Protein AF-A0A9W7ASL9-F1 (afdb_monomer_lite)

Radius of gyration: 25.18 Å; chains: 1; bounding box: 62×88×60 Å

pLDDT: mean 84.53, std 16.87, range [25.81, 98.31]

Sequence (251 aa):
MLSTAFGGRRMSNSVVGWDPQQTISFVEEAYMKETGMRRGVEIVKHIGEEHAYIFTAPNWVIKEGSITKFNRAGDTSRPHFFLTNQHLVMCELTTLQKKVKFRQVFKLTDIECKVFNGKLRIMTTVKSFECGKGRENVGEWNEQINSAVDRRRREENLPANYAETLELSPMWGANTLGCEICNRNFTVLIRRHHCRNCGKCVCGTCAFEKVRMDAVNDSKLQRVCNVCAEVLKANRAGGYGGGLGYGAVAW

Secondary structure (DSSP, 8-state):
-------------------HHHHHHHHHHHHHHHHHHHHHHHHHTTS-HHHHTTTSTT--EEEEEE-PEE-TTS-EE--EEEEESSEEEEEEEETTTTEEEEEEEEEGGGEEEEEETTEEEEEESS--EEE--TTS-HHHHHHHHHHHHHHHHHHTT--TTGGGG--PPPPPPP--SB-TTT-PBP-SSS--EE-TTT--EE-GGGS--EEEETTTEEEEEEE--HHHHHHHHHHHHTT--S---TTS---

InterPro domains:
  IPR000306 FYVE zinc finger [PF01363] (178-233)
  IPR000306 FYVE zinc finger [SM00064] (167-234)
  IPR011011 Zinc finger, FYVE/PHD-type [SSF57903] (175-233)
  IPR011993 PH-like domain superfamily [G3DSA:2.30.29.30] (53-146)
  IPR013083 Zinc finger, RING/FYVE/PHD-type [G3DSA:3.30.40.10] (169-233)
  IPR017455 Zinc finger, FYVE-related [PS50178] (173-233)
  IPR017896 4Fe-4S ferredoxin-type, iron-sulphur binding domain [PS51379] (186-216)
  IPR051092 FYVE, RhoGEF and PH domain-containing [PTHR12673] (62-233)

Foldseek 3Di:
DDDDDPPDDPPPPPPPDDDPVVVVVVVVVVVLQVVQLVVLVVQLVAEDPVCSVCSHPPKGWNDKDWWWFQDQQRDIDTWIWTDILFWIWTWHQDPVRRHTGTDDIAGLLQWDWDQDPQWIWIWGLADTGITHDDPDPSVVVRVSSVVSNVVSCVVVVHDPCSNVVHLTWEDADHQDQAAPPPRHGADPVFDWDAARQHNGTHTCVQFVDWDQQVSHPNVDTGTHGPVLVVLLVVCVVVPVPDHSGRPSDDD

Organism: NCBI:txid1714386

Structure (mmCIF, N/CA/C/O backbone):
data_AF-A0A9W7ASL9-F1
#
_entry.id   AF-A0A9W7ASL9-F1
#
loop_
_atom_site.group_PDB
_atom_site.id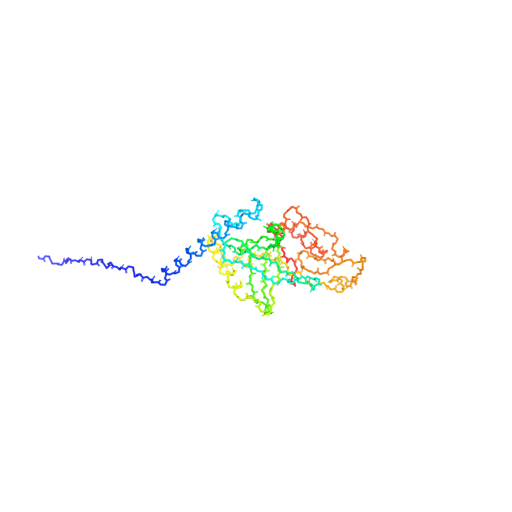
_atom_site.type_symbol
_atom_site.label_atom_id
_atom_site.label_alt_id
_atom_site.label_comp_id
_atom_site.label_asym_id
_atom_site.label_entity_id
_atom_site.label_seq_id
_atom_site.pdbx_PDB_ins_code
_atom_site.Cartn_x
_atom_site.Cartn_y
_atom_site.Cartn_z
_atom_site.occupancy
_atom_site.B_iso_or_equiv
_atom_site.auth_seq_id
_atom_site.auth_comp_id
_atom_site.auth_asym_id
_atom_site.auth_atom_id
_atom_site.pdbx_PDB_model_num
ATOM 1 N N . MET A 1 1 ? -40.206 66.781 33.229 1.00 38.78 1 MET A N 1
ATOM 2 C CA . MET A 1 1 ? -40.759 65.411 33.207 1.00 38.78 1 MET A CA 1
ATOM 3 C C . MET A 1 1 ? -39.986 64.619 32.163 1.00 38.78 1 MET A C 1
ATOM 5 O O . MET A 1 1 ? -40.279 64.742 30.984 1.00 38.78 1 MET A O 1
ATOM 9 N N . LEU A 1 2 ? -38.931 63.916 32.579 1.00 34.56 2 LEU A N 1
ATOM 10 C CA . LEU A 1 2 ? -38.168 63.018 31.710 1.00 34.56 2 LEU A CA 1
ATOM 11 C C . LEU A 1 2 ? -38.756 61.616 31.874 1.00 34.56 2 LEU A C 1
ATOM 13 O O . LEU A 1 2 ? -38.782 61.081 32.979 1.00 34.56 2 LEU A O 1
ATOM 17 N N . SER A 1 3 ? -39.288 61.082 30.781 1.00 37.59 3 SER A N 1
ATOM 18 C CA . SER A 1 3 ? -39.786 59.715 30.649 1.00 37.59 3 SER A CA 1
ATOM 19 C C . SER A 1 3 ? -38.836 58.929 29.747 1.00 37.59 3 SER A C 1
ATOM 21 O O . SER A 1 3 ? -38.104 59.530 28.961 1.00 37.59 3 SER A O 1
ATOM 23 N N . THR A 1 4 ? -38.964 57.601 29.807 1.00 37.38 4 THR A N 1
ATOM 24 C CA . THR A 1 4 ? -38.336 56.541 28.993 1.00 37.38 4 THR A CA 1
ATOM 25 C C . THR A 1 4 ? -36.962 56.066 29.482 1.00 37.38 4 THR A C 1
ATOM 27 O O . THR A 1 4 ? -36.103 56.864 29.820 1.00 37.38 4 THR A O 1
ATOM 30 N N . ALA A 1 5 ? -36.638 54.774 29.552 1.00 39.41 5 ALA A N 1
ATOM 31 C CA . ALA A 1 5 ? -37.401 53.527 29.547 1.00 39.41 5 ALA A CA 1
ATOM 32 C C . ALA A 1 5 ? -36.431 52.439 30.063 1.00 39.41 5 ALA A C 1
ATOM 34 O O . ALA A 1 5 ? -35.298 52.355 29.589 1.00 39.41 5 ALA A O 1
ATOM 35 N N . PHE A 1 6 ? -36.841 51.603 31.022 1.00 39.12 6 PHE A N 1
ATOM 36 C CA . PHE A 1 6 ? -36.046 50.448 31.457 1.00 39.12 6 PHE A CA 1
ATOM 37 C C . PHE A 1 6 ? -36.110 49.352 30.381 1.00 39.12 6 PHE A C 1
ATOM 39 O O . PHE A 1 6 ? -37.038 48.548 30.335 1.00 39.12 6 PHE A O 1
ATOM 46 N N . GLY A 1 7 ? -35.117 49.330 29.491 1.00 36.00 7 GLY A N 1
ATOM 47 C CA . GLY A 1 7 ? -34.900 48.250 28.531 1.00 36.00 7 GLY A CA 1
ATOM 48 C C . GLY A 1 7 ? -34.274 47.033 29.210 1.00 36.00 7 GLY A C 1
ATOM 49 O O . GLY A 1 7 ? -33.054 46.871 29.204 1.00 36.00 7 GLY A O 1
ATOM 50 N N . GLY A 1 8 ? -35.102 46.169 29.798 1.00 37.75 8 GLY A N 1
ATOM 51 C CA . GLY A 1 8 ? -34.676 44.853 30.269 1.00 37.75 8 GLY A CA 1
ATOM 52 C C . GLY A 1 8 ? -34.274 43.962 29.092 1.00 37.75 8 GLY A C 1
ATOM 53 O O . GLY A 1 8 ? -35.127 43.408 28.403 1.00 37.75 8 GLY A O 1
ATOM 54 N N . ARG A 1 9 ? -32.968 43.805 28.856 1.00 42.97 9 ARG A N 1
ATOM 55 C CA . ARG A 1 9 ? -32.431 42.781 27.949 1.00 42.97 9 ARG A CA 1
ATOM 56 C C . ARG A 1 9 ? -32.689 41.401 28.562 1.00 42.97 9 ARG A C 1
ATOM 58 O O . ARG A 1 9 ? -31.972 40.983 29.467 1.00 42.97 9 ARG A O 1
ATOM 65 N N . ARG A 1 10 ? -33.696 40.676 28.061 1.00 44.50 10 ARG A N 1
ATOM 66 C CA . ARG A 1 10 ? -33.771 39.216 28.231 1.00 44.50 10 ARG A CA 1
ATOM 67 C C . ARG A 1 10 ? -32.591 38.609 27.480 1.00 44.50 10 ARG A C 1
ATOM 69 O O . ARG A 1 10 ? -32.593 38.586 26.253 1.00 44.50 10 ARG A O 1
ATOM 76 N N . MET A 1 11 ? -31.595 38.117 28.210 1.00 44.12 11 MET A N 1
ATOM 77 C CA . MET A 1 11 ? -30.678 37.128 27.658 1.00 44.12 11 MET A CA 1
ATOM 78 C C . MET A 1 11 ? -31.485 35.855 27.418 1.00 44.12 11 MET A C 1
ATOM 80 O O . MET A 1 11 ? -31.923 35.193 28.358 1.00 44.12 11 MET A O 1
ATOM 84 N N . SER A 1 12 ? -31.752 35.552 26.150 1.00 49.50 12 SER A N 1
ATOM 85 C CA . SER A 1 12 ? -32.225 34.236 25.756 1.00 49.50 12 SER A CA 1
ATOM 86 C C . SER A 1 12 ? -31.088 33.253 26.018 1.00 49.50 12 SER A C 1
ATOM 88 O O . SER A 1 12 ? -30.147 33.173 25.231 1.00 49.50 12 SER A O 1
ATOM 90 N N . ASN A 1 13 ? -31.162 32.520 27.128 1.00 45.66 13 ASN A N 1
ATOM 91 C CA . ASN A 1 13 ? -30.412 31.281 27.281 1.00 45.66 13 ASN A CA 1
ATOM 92 C C . ASN A 1 13 ? -30.940 30.311 26.221 1.00 45.66 13 ASN A C 1
ATOM 94 O O . ASN A 1 13 ? -31.923 29.606 26.446 1.00 45.66 13 ASN A O 1
ATOM 98 N N . SER A 1 14 ? -30.320 30.310 25.043 1.00 53.66 14 SER A N 1
ATOM 99 C CA . SER A 1 14 ? -30.447 29.202 24.110 1.00 53.66 14 SER A CA 1
ATOM 100 C C . SER A 1 14 ? -29.801 28.001 24.788 1.00 53.66 14 SER A C 1
ATOM 102 O O . SER A 1 14 ? -28.577 27.881 24.829 1.00 53.66 14 SER A O 1
ATOM 104 N N . VAL A 1 15 ? -30.628 27.149 25.389 1.00 56.50 15 VAL A N 1
ATOM 105 C CA . VAL A 1 15 ? -30.221 25.804 25.779 1.00 56.50 15 VAL A CA 1
ATOM 106 C C . VAL A 1 15 ? -29.698 25.157 24.504 1.00 56.50 15 VAL A C 1
ATOM 108 O O . VAL A 1 15 ? -30.451 24.985 23.547 1.00 56.50 15 VAL A O 1
ATOM 111 N N . VAL A 1 16 ? -28.392 24.901 24.461 1.00 63.16 16 VAL A N 1
ATOM 112 C CA . VAL A 1 16 ? -27.760 24.137 23.387 1.00 63.16 16 VAL A CA 1
ATOM 113 C C . VAL A 1 16 ? -28.503 22.805 23.348 1.00 63.16 16 VAL A C 1
ATOM 115 O O . VAL A 1 16 ? -28.460 22.045 24.315 1.00 63.16 16 VAL A O 1
ATOM 118 N N . GLY A 1 17 ? -29.300 22.595 22.301 1.00 61.50 17 GLY A N 1
ATOM 119 C CA . GLY A 1 17 ? -30.129 21.405 22.168 1.00 61.50 17 GLY A CA 1
ATOM 120 C C . GLY A 1 17 ? -29.241 20.168 22.166 1.00 61.50 17 GLY A C 1
ATOM 121 O O . GLY A 1 17 ? -28.261 20.112 21.429 1.00 61.50 17 GLY A O 1
ATOM 122 N N . TRP A 1 18 ? -29.562 19.200 23.019 1.00 73.19 18 TRP A N 1
ATOM 123 C CA . TRP A 1 18 ? -28.921 17.892 23.007 1.00 73.19 18 TRP A CA 1
ATOM 124 C C . TRP A 1 18 ? -29.216 17.203 21.668 1.00 73.19 18 TRP A C 1
ATOM 126 O O . TRP A 1 18 ? -30.384 17.019 21.326 1.00 73.19 18 TRP A O 1
ATOM 136 N N . ASP A 1 19 ? -28.167 16.846 20.923 1.00 83.00 19 ASP A N 1
ATOM 137 C CA . ASP A 1 19 ? -28.266 16.060 19.692 1.00 83.00 19 ASP A CA 1
ATOM 138 C C . ASP A 1 19 ? -27.961 14.572 20.001 1.00 83.00 19 ASP A C 1
ATOM 140 O O . ASP A 1 19 ? -26.804 14.207 20.272 1.00 83.00 19 ASP A O 1
ATOM 144 N N . PRO A 1 20 ? -28.982 13.690 19.984 1.00 83.25 20 PRO A N 1
ATOM 145 C CA . PRO A 1 20 ? -28.791 12.259 20.187 1.00 83.25 20 PRO A CA 1
ATOM 146 C C . PRO A 1 20 ? -27.829 11.625 19.177 1.00 83.25 20 PRO A C 1
ATOM 148 O O . PRO A 1 20 ? -27.064 10.738 19.555 1.00 83.25 20 PRO A O 1
ATOM 151 N N . GLN A 1 21 ? -27.837 12.057 17.912 1.00 86.75 21 GLN A N 1
ATOM 152 C CA . GLN A 1 21 ? -26.992 11.466 16.869 1.00 86.75 21 GLN A CA 1
ATOM 153 C C . GLN A 1 21 ? -25.522 11.813 17.088 1.00 86.75 21 GLN A C 1
ATOM 155 O O . GLN A 1 21 ? -24.658 10.938 16.987 1.00 86.75 21 GLN A O 1
ATOM 160 N N . GLN A 1 22 ? -25.239 13.053 17.490 1.00 84.62 22 GLN A N 1
ATOM 161 C CA . GLN A 1 22 ? -23.891 13.454 17.883 1.00 84.62 22 GLN A CA 1
ATOM 162 C C . GLN A 1 22 ? -23.395 12.641 19.089 1.00 84.62 22 GLN A C 1
ATOM 164 O O . GLN A 1 22 ? -22.262 12.155 19.087 1.00 84.62 22 GLN A O 1
ATOM 169 N N . THR A 1 23 ? -24.257 12.424 20.086 1.00 85.50 23 THR A N 1
ATOM 170 C CA . THR A 1 23 ? -23.918 11.631 21.278 1.00 85.50 23 THR A CA 1
ATOM 171 C C . THR A 1 23 ? -23.617 10.170 20.926 1.00 85.50 23 THR A C 1
ATOM 173 O O . THR A 1 23 ? -22.604 9.634 21.373 1.00 85.50 23 THR A O 1
ATOM 176 N N . ILE A 1 24 ? -24.453 9.534 20.097 1.00 88.06 24 ILE A N 1
ATOM 177 C CA . ILE A 1 24 ? -24.246 8.148 19.644 1.00 88.06 24 ILE A CA 1
ATOM 178 C C . ILE A 1 24 ? -22.908 8.021 18.912 1.00 88.06 24 ILE A C 1
ATOM 180 O O . ILE A 1 24 ? -22.110 7.156 19.265 1.00 88.06 24 ILE A O 1
ATOM 184 N N . SER A 1 25 ? -22.618 8.929 17.972 1.00 85.25 25 SER A N 1
ATOM 185 C CA . SER A 1 25 ? -21.371 8.894 17.197 1.00 85.25 25 SER A CA 1
ATOM 186 C C . SER A 1 25 ? -20.119 8.985 18.078 1.00 85.25 25 SER A C 1
ATOM 188 O O . SER A 1 25 ? -19.146 8.266 17.855 1.00 85.25 25 SER A O 1
ATOM 190 N N . PHE A 1 26 ? -20.161 9.804 19.135 1.00 86.69 26 PHE A N 1
ATOM 191 C CA . PHE A 1 26 ? -19.066 9.918 20.098 1.00 86.69 26 PHE A CA 1
ATOM 192 C C . PHE A 1 26 ? -18.860 8.620 20.892 1.00 86.69 26 PHE A C 1
ATOM 194 O O . PHE A 1 26 ? -17.724 8.181 21.083 1.00 86.69 26 PHE A O 1
ATOM 201 N N . VAL A 1 27 ? -19.949 7.991 21.345 1.00 90.56 27 VAL A N 1
ATOM 202 C CA . VAL A 1 27 ? -19.886 6.719 22.081 1.00 90.56 27 VAL A CA 1
ATOM 203 C C . VAL A 1 27 ? -19.381 5.592 21.184 1.00 90.56 27 VAL A C 1
ATOM 205 O O . VAL A 1 27 ? -18.520 4.822 21.607 1.00 90.56 27 VAL A O 1
ATOM 208 N N . GLU A 1 28 ? -19.861 5.512 19.943 1.00 89.94 28 GLU A N 1
ATOM 209 C CA . GLU A 1 28 ? -19.383 4.544 18.954 1.00 89.94 28 GLU A CA 1
ATOM 210 C C . GLU A 1 28 ? -17.888 4.727 18.683 1.00 89.94 28 GLU A C 1
ATOM 212 O O . GLU A 1 28 ? -17.132 3.757 18.720 1.00 89.94 28 GLU A O 1
ATOM 217 N N . GLU A 1 29 ? -17.423 5.964 18.494 1.00 88.25 29 GLU A N 1
ATOM 218 C CA . GLU A 1 29 ? -16.002 6.247 18.298 1.00 88.25 29 GLU A CA 1
ATOM 219 C C . GLU A 1 29 ? -15.161 5.838 19.519 1.00 88.25 29 GLU A C 1
ATOM 221 O O . GLU A 1 29 ? -14.107 5.214 19.363 1.00 88.25 29 GLU A O 1
ATOM 226 N N . ALA A 1 30 ? -15.619 6.150 20.736 1.00 92.31 30 ALA A N 1
ATOM 227 C CA . ALA A 1 30 ? -14.940 5.762 21.971 1.00 92.31 30 ALA A CA 1
ATOM 228 C C . ALA A 1 30 ? -14.869 4.234 22.130 1.00 92.31 30 ALA A C 1
ATOM 230 O O . ALA A 1 30 ? -13.804 3.695 22.441 1.00 92.31 30 ALA A O 1
ATOM 231 N N . TYR A 1 31 ? -15.966 3.531 21.844 1.00 94.31 31 TYR A N 1
ATOM 232 C CA . TYR A 1 31 ? -16.026 2.072 21.875 1.00 94.31 31 TYR A CA 1
ATOM 233 C C . TYR A 1 31 ? -15.082 1.435 20.844 1.00 94.31 31 TYR A C 1
ATOM 235 O O . TYR A 1 31 ? -14.321 0.519 21.173 1.00 94.31 31 TYR A O 1
ATOM 243 N N . MET A 1 32 ? -15.065 1.945 19.608 1.00 92.19 32 MET A N 1
ATOM 244 C CA . MET A 1 32 ? -14.157 1.477 18.553 1.00 92.19 32 MET A CA 1
ATOM 245 C C . MET A 1 32 ? -12.686 1.727 18.911 1.00 92.19 32 MET A C 1
ATOM 247 O O . MET A 1 32 ? -11.831 0.876 18.667 1.00 92.19 32 MET A O 1
ATOM 251 N N . LYS A 1 33 ? -12.374 2.866 19.543 1.00 95.19 33 LYS A N 1
ATOM 252 C CA . LYS A 1 33 ? -11.027 3.153 20.062 1.00 95.19 33 LYS A CA 1
ATOM 253 C C . LYS A 1 33 ? -10.623 2.154 21.139 1.00 95.19 33 LYS A C 1
ATOM 255 O O . LYS A 1 33 ? -9.546 1.572 21.046 1.00 95.19 33 LYS A O 1
ATOM 260 N N . GLU A 1 34 ? -11.469 1.930 22.141 1.00 95.88 34 GLU A N 1
ATOM 261 C CA . GLU A 1 34 ? -11.150 1.029 23.250 1.00 95.88 34 GLU A CA 1
ATOM 262 C C . GLU A 1 34 ? -10.953 -0.417 22.771 1.00 95.88 34 GLU A C 1
ATOM 264 O O . GLU A 1 34 ? -9.940 -1.052 23.079 1.00 95.88 34 GLU A O 1
ATOM 269 N N . THR A 1 35 ? -11.893 -0.933 21.978 1.00 96.75 35 THR A N 1
ATOM 270 C CA . THR A 1 35 ? -11.815 -2.286 21.403 1.00 96.75 35 THR A CA 1
ATOM 271 C C . THR A 1 35 ? -10.587 -2.442 20.505 1.00 96.75 35 THR A C 1
ATOM 273 O O . THR A 1 35 ? -9.849 -3.424 20.630 1.00 96.75 35 THR A O 1
ATOM 276 N N . GLY A 1 36 ? -10.293 -1.436 19.679 1.00 97.56 36 GLY A N 1
ATOM 277 C CA . GLY A 1 36 ? -9.101 -1.384 18.842 1.00 97.56 36 GLY A CA 1
ATOM 278 C C . GLY A 1 36 ? -7.786 -1.350 19.627 1.00 97.56 36 GLY A C 1
ATOM 279 O O . GLY A 1 36 ? -6.816 -1.993 19.218 1.00 97.56 36 GLY A O 1
ATOM 280 N N . MET A 1 37 ? -7.729 -0.635 20.757 1.00 97.38 37 MET A N 1
ATOM 281 C CA . MET A 1 37 ? -6.555 -0.613 21.644 1.00 97.38 37 MET A CA 1
ATOM 282 C C . MET A 1 37 ? -6.351 -1.965 22.329 1.00 97.38 37 MET A C 1
ATOM 284 O O . MET A 1 37 ? -5.231 -2.477 22.354 1.00 97.38 37 MET A O 1
ATOM 288 N N . ARG A 1 38 ? -7.429 -2.583 22.835 1.00 96.44 38 ARG A N 1
ATOM 289 C CA . ARG A 1 38 ? -7.381 -3.935 23.419 1.00 96.44 38 ARG A CA 1
ATOM 290 C C . ARG A 1 38 ? -6.840 -4.942 22.408 1.00 96.44 38 ARG A C 1
ATOM 292 O O . ARG A 1 38 ? -5.929 -5.704 22.733 1.00 96.44 38 ARG A O 1
ATOM 299 N N . ARG A 1 39 ? -7.327 -4.884 21.164 1.00 96.25 39 ARG A N 1
ATOM 300 C CA . ARG A 1 39 ? -6.825 -5.733 20.082 1.00 96.25 39 ARG A CA 1
ATOM 301 C C . ARG A 1 39 ? -5.348 -5.474 19.771 1.00 96.25 39 ARG A C 1
ATOM 303 O O . ARG A 1 39 ? -4.591 -6.422 19.577 1.00 96.25 39 ARG A O 1
ATOM 310 N N . GLY A 1 40 ? -4.915 -4.214 19.784 1.00 95.69 40 GLY A N 1
ATOM 311 C CA . GLY A 1 40 ? -3.505 -3.843 19.641 1.00 95.69 40 GLY A CA 1
ATOM 312 C C . GLY A 1 40 ? -2.602 -4.516 20.682 1.00 95.69 40 GLY A C 1
ATOM 313 O O . GLY A 1 40 ? -1.607 -5.146 20.320 1.00 95.69 40 GLY A O 1
ATOM 314 N N . VAL A 1 41 ? -2.996 -4.494 21.960 1.00 93.88 41 VAL A N 1
ATOM 315 C CA . VAL A 1 41 ? -2.259 -5.153 23.057 1.00 93.88 41 VAL A CA 1
ATOM 316 C C . VAL A 1 41 ? -2.132 -6.665 22.846 1.00 93.88 41 VAL A C 1
ATOM 318 O O . VAL A 1 41 ? -1.094 -7.247 23.160 1.00 93.88 41 VAL A O 1
ATOM 321 N N . GLU A 1 42 ? -3.155 -7.324 22.303 1.00 93.19 42 GLU A N 1
ATOM 322 C CA . GLU A 1 42 ? -3.072 -8.749 21.961 1.00 93.19 42 GLU A CA 1
ATOM 323 C C . GLU A 1 42 ? -2.050 -9.018 20.855 1.00 93.19 42 GLU A C 1
ATOM 325 O O . GLU A 1 42 ? -1.278 -9.970 20.956 1.00 93.19 42 GLU A O 1
ATOM 330 N N . ILE A 1 43 ? -2.011 -8.170 19.823 1.00 92.62 43 ILE A N 1
ATOM 331 C CA . ILE A 1 43 ? -1.063 -8.297 18.710 1.00 92.62 43 ILE A CA 1
ATOM 332 C C . ILE A 1 43 ? 0.375 -8.102 19.203 1.00 92.62 43 ILE A C 1
ATOM 334 O O . ILE A 1 43 ? 1.253 -8.867 18.805 1.00 92.62 43 ILE A O 1
ATOM 338 N N . VAL A 1 44 ? 0.617 -7.143 20.107 1.00 93.12 44 VAL A N 1
ATOM 339 C CA . VAL A 1 44 ? 1.954 -6.857 20.668 1.00 93.12 44 VAL A CA 1
ATOM 340 C C . VAL A 1 44 ? 2.597 -8.098 21.304 1.00 93.12 44 VAL A C 1
ATOM 342 O O . VAL A 1 44 ? 3.804 -8.287 21.192 1.00 93.12 44 VAL A O 1
ATOM 345 N N . LYS A 1 45 ? 1.804 -9.016 21.875 1.00 90.06 45 LYS A N 1
ATOM 346 C CA . LYS A 1 45 ? 2.295 -10.285 22.457 1.00 90.06 45 LYS A CA 1
ATOM 347 C C . LYS A 1 45 ? 2.898 -11.253 21.428 1.00 90.06 45 LYS A C 1
ATOM 349 O O . LYS A 1 45 ? 3.522 -12.243 21.805 1.00 90.06 45 LYS A O 1
ATOM 354 N N . HIS A 1 46 ? 2.672 -11.010 20.139 1.00 89.19 46 HIS A N 1
ATOM 355 C CA . HIS A 1 46 ? 3.004 -11.913 19.035 1.00 89.19 46 HIS A CA 1
ATOM 356 C C . HIS A 1 46 ? 3.982 -11.305 18.017 1.00 89.19 46 HIS A C 1
ATOM 358 O O . HIS A 1 46 ? 4.245 -11.909 16.968 1.00 89.19 46 HIS A O 1
ATOM 364 N N . ILE A 1 47 ? 4.527 -10.120 18.308 1.00 90.44 47 ILE A N 1
ATOM 365 C CA . ILE A 1 47 ? 5.434 -9.372 17.427 1.00 90.44 47 ILE A CA 1
ATOM 366 C C . ILE A 1 47 ? 6.700 -8.936 18.171 1.00 90.44 47 ILE A C 1
ATOM 368 O O . ILE A 1 47 ? 6.746 -8.971 19.396 1.00 90.44 47 ILE A O 1
ATOM 372 N N . GLY A 1 48 ? 7.740 -8.568 17.421 1.00 86.50 48 GLY A N 1
ATOM 373 C CA . GLY A 1 48 ? 8.961 -7.990 17.986 1.00 86.50 48 GLY A CA 1
ATOM 374 C C . GLY A 1 48 ? 8.771 -6.534 18.424 1.00 86.50 48 GLY A C 1
ATOM 375 O O . GLY A 1 48 ? 7.866 -5.842 17.941 1.00 86.50 48 GLY A O 1
ATOM 376 N N . GLU A 1 49 ? 9.634 -6.070 19.332 1.00 88.81 49 GLU A N 1
ATOM 377 C CA . GLU A 1 49 ? 9.606 -4.709 19.890 1.00 88.81 49 GLU A CA 1
ATOM 378 C C . GLU A 1 49 ? 9.677 -3.629 18.804 1.00 88.81 49 GLU A C 1
ATOM 380 O O . GLU A 1 49 ? 9.034 -2.586 18.919 1.00 88.81 49 GLU A O 1
ATOM 385 N N . GLU A 1 50 ? 10.374 -3.903 17.700 1.00 89.69 50 GLU A N 1
ATOM 386 C CA . GLU A 1 50 ? 10.572 -2.957 16.604 1.00 89.69 50 GLU A CA 1
ATOM 387 C C . GLU A 1 50 ? 9.272 -2.568 15.879 1.00 89.69 50 GLU A C 1
ATOM 389 O O . GLU A 1 50 ? 9.228 -1.544 15.202 1.00 89.69 50 GLU A O 1
ATOM 394 N N . HIS A 1 51 ? 8.202 -3.354 16.038 1.00 91.94 51 HIS A N 1
ATOM 395 C CA . HIS A 1 51 ? 6.885 -3.087 15.452 1.00 91.94 51 HIS A CA 1
ATOM 396 C C . HIS A 1 51 ? 5.803 -2.788 16.501 1.00 91.94 51 HIS A C 1
ATOM 398 O O . HIS A 1 51 ? 4.669 -2.475 16.130 1.00 91.94 51 HIS A O 1
ATOM 404 N N . ALA A 1 52 ? 6.123 -2.866 17.798 1.00 93.00 52 ALA A N 1
ATOM 405 C CA . ALA A 1 52 ? 5.153 -2.673 18.876 1.00 93.00 52 ALA A CA 1
ATOM 406 C C . ALA A 1 52 ? 4.487 -1.290 18.812 1.00 93.00 52 ALA A C 1
ATOM 408 O O . ALA A 1 52 ? 3.274 -1.189 18.993 1.00 93.00 52 ALA A O 1
ATOM 409 N N . TYR A 1 53 ? 5.250 -0.257 18.428 1.00 94.75 53 TYR A N 1
ATOM 410 C CA . TYR A 1 53 ? 4.774 1.126 18.308 1.00 94.75 53 TYR A CA 1
ATOM 411 C C . TYR A 1 53 ? 3.535 1.282 17.406 1.00 94.75 53 TYR A C 1
ATOM 413 O O . TYR A 1 53 ? 2.760 2.221 17.577 1.00 94.75 53 TYR A O 1
ATOM 421 N N . ILE A 1 54 ? 3.321 0.367 16.453 1.00 95.88 54 ILE A N 1
ATOM 422 C CA . ILE A 1 54 ? 2.191 0.395 15.514 1.00 95.88 54 ILE A CA 1
ATOM 423 C C . ILE A 1 54 ? 0.865 0.050 16.211 1.00 95.88 54 ILE A C 1
ATOM 425 O O . ILE A 1 54 ? -0.193 0.507 15.777 1.00 95.88 54 ILE A O 1
ATOM 429 N N . PHE A 1 55 ? 0.921 -0.751 17.278 1.00 96.50 55 PHE A N 1
ATOM 430 C CA . PHE A 1 55 ? -0.242 -1.334 17.956 1.00 96.50 55 PHE A CA 1
ATOM 431 C C . PHE A 1 55 ? -0.376 -0.907 19.425 1.00 96.50 55 PHE A C 1
ATOM 433 O O . PHE A 1 55 ? -1.303 -1.343 20.104 1.00 96.50 55 PHE A O 1
ATOM 440 N N . THR A 1 56 ? 0.531 -0.066 19.923 1.00 94.19 56 THR A N 1
ATOM 441 C CA . THR A 1 56 ? 0.451 0.555 21.251 1.00 94.19 56 THR A CA 1
ATOM 442 C C . THR A 1 56 ? -0.122 1.966 21.173 1.00 94.19 56 THR A C 1
ATOM 444 O O . THR A 1 56 ? -0.025 2.626 20.138 1.00 94.19 56 THR A O 1
ATOM 447 N N . ALA A 1 57 ? -0.662 2.466 22.288 1.00 91.38 57 ALA A N 1
ATOM 448 C CA . ALA A 1 57 ? -1.163 3.835 22.385 1.00 91.38 57 ALA A CA 1
ATOM 449 C C . ALA A 1 57 ? -0.124 4.868 21.875 1.00 91.38 57 ALA A C 1
ATOM 451 O O . ALA A 1 57 ? 1.069 4.710 22.145 1.00 91.38 57 ALA A O 1
ATOM 452 N N . PRO A 1 58 ? -0.553 5.912 21.137 1.00 93.94 58 PRO A N 1
ATOM 453 C CA . PRO A 1 58 ? -1.941 6.295 20.863 1.00 93.94 58 PRO A CA 1
ATOM 454 C C . PRO A 1 58 ? -2.560 5.589 19.639 1.00 93.94 58 PRO A C 1
ATOM 456 O O . PRO A 1 58 ? -3.549 6.077 19.095 1.00 93.94 58 PRO A O 1
ATOM 459 N N . ASN A 1 59 ? -1.990 4.476 19.165 1.00 96.44 59 ASN A N 1
ATOM 460 C CA . ASN A 1 59 ? -2.541 3.724 18.042 1.00 96.44 59 ASN A CA 1
ATOM 461 C C . ASN A 1 59 ? -3.610 2.710 18.475 1.00 96.44 59 ASN A C 1
ATOM 463 O O . ASN A 1 59 ? -3.517 2.108 19.544 1.00 96.44 59 ASN A O 1
ATOM 467 N N . TRP A 1 60 ? -4.611 2.497 17.620 1.00 97.19 60 TRP A N 1
ATOM 468 C CA . TRP A 1 60 ? -5.649 1.478 17.798 1.00 97.19 60 TRP A CA 1
ATOM 469 C C . TRP A 1 60 ? -6.029 0.835 16.464 1.00 97.19 60 TRP A C 1
ATOM 471 O O . TRP A 1 60 ? -5.963 1.471 15.409 1.00 97.19 60 TRP A O 1
ATOM 481 N N . VAL A 1 61 ? -6.417 -0.441 16.508 1.00 97.94 61 VAL A N 1
ATOM 482 C CA . VAL A 1 61 ? -6.847 -1.200 15.326 1.00 97.94 61 VAL A CA 1
ATOM 483 C C . VAL A 1 61 ? -8.275 -0.806 14.946 1.00 97.94 61 VAL A C 1
ATOM 485 O O . VAL A 1 61 ? -9.167 -0.829 15.782 1.00 97.94 61 VAL A O 1
ATOM 488 N N . ILE A 1 62 ? -8.487 -0.456 13.681 1.00 97.38 62 ILE A N 1
ATOM 489 C CA . ILE A 1 62 ? -9.796 -0.132 13.091 1.00 97.38 62 ILE A CA 1
ATOM 490 C C . ILE A 1 62 ? -10.381 -1.365 12.409 1.00 97.38 62 ILE A C 1
ATOM 492 O O . ILE A 1 62 ? -11.556 -1.677 12.559 1.00 97.38 62 ILE A O 1
ATOM 496 N N . LYS A 1 63 ? -9.552 -2.069 11.633 1.00 96.38 63 LYS A N 1
ATOM 497 C CA . LYS A 1 63 ? -9.959 -3.256 10.882 1.00 96.38 63 LYS A CA 1
ATOM 498 C C . LYS A 1 63 ? -8.775 -4.188 10.700 1.00 96.38 63 LYS A C 1
ATOM 500 O O . LYS A 1 63 ? -7.652 -3.737 10.485 1.00 96.38 63 LYS A O 1
ATOM 505 N N . GLU A 1 64 ? -9.028 -5.486 10.715 1.00 95.88 64 GLU A N 1
ATOM 506 C CA . GLU A 1 64 ? -8.046 -6.491 10.322 1.00 95.88 64 GLU A CA 1
ATOM 507 C C . GLU A 1 64 ? -8.672 -7.529 9.388 1.00 95.88 64 GLU A C 1
ATOM 509 O O . GLU A 1 64 ? -9.894 -7.687 9.335 1.00 95.88 64 GLU A O 1
ATOM 514 N N . GLY A 1 65 ? -7.845 -8.229 8.618 1.00 94.62 65 GLY A N 1
ATOM 515 C CA . GLY A 1 65 ? -8.318 -9.316 7.769 1.00 94.62 65 GLY A CA 1
ATOM 516 C C . GLY A 1 65 ? -7.392 -9.640 6.610 1.00 94.62 65 GLY A C 1
ATOM 517 O O . GLY A 1 65 ? -6.512 -8.868 6.233 1.00 94.62 65 GLY A O 1
ATOM 518 N N . SER A 1 66 ? -7.599 -10.814 6.020 1.00 93.81 66 SER A N 1
ATOM 519 C CA . SER A 1 66 ? -6.810 -11.273 4.879 1.00 93.81 66 SER A CA 1
ATOM 520 C C . SER A 1 66 ? -7.534 -11.024 3.562 1.00 93.81 66 SER A C 1
ATOM 522 O O . SER A 1 66 ? -8.672 -11.456 3.392 1.00 93.81 66 SER A O 1
ATOM 524 N N . ILE A 1 67 ? -6.843 -10.389 2.612 1.00 92.56 67 ILE A N 1
ATOM 525 C CA . ILE A 1 67 ? -7.346 -10.143 1.253 1.00 92.56 67 ILE A CA 1
ATOM 526 C C . ILE A 1 67 ? -6.390 -10.781 0.252 1.00 92.56 67 ILE A C 1
ATOM 528 O O . ILE A 1 67 ? -5.167 -10.689 0.387 1.00 92.56 67 ILE A O 1
ATOM 532 N N . THR A 1 68 ? -6.936 -11.414 -0.780 1.00 91.94 68 THR A N 1
ATOM 533 C CA . THR A 1 68 ? -6.149 -11.989 -1.863 1.00 91.94 68 THR A CA 1
ATOM 534 C C . THR A 1 68 ? -5.446 -10.888 -2.643 1.00 91.94 68 THR A C 1
ATOM 536 O O . THR A 1 68 ? -6.076 -10.034 -3.258 1.00 91.94 68 THR A O 1
ATOM 539 N N . LYS A 1 69 ? -4.119 -10.920 -2.659 1.00 89.12 69 LYS A N 1
ATOM 540 C CA . LYS A 1 69 ? -3.278 -9.998 -3.410 1.00 89.12 69 LYS A CA 1
ATOM 541 C C . LYS A 1 69 ? -2.787 -10.677 -4.685 1.00 89.12 69 LYS A C 1
ATOM 543 O O . LYS A 1 69 ? -2.208 -11.764 -4.642 1.00 89.12 69 LYS A O 1
ATOM 548 N N . PHE A 1 70 ? -2.955 -10.006 -5.819 1.00 81.06 70 PHE A N 1
ATOM 549 C CA . PHE A 1 70 ? -2.406 -10.488 -7.084 1.00 81.06 70 PHE A CA 1
ATOM 550 C C . PHE A 1 70 ? -0.908 -10.199 -7.153 1.00 81.06 70 PHE A C 1
ATOM 552 O O . PHE A 1 70 ? -0.438 -9.104 -6.811 1.00 81.06 70 PHE A O 1
ATOM 559 N N . ASN A 1 71 ? -0.143 -11.199 -7.572 1.00 77.56 71 ASN A N 1
ATOM 560 C CA . ASN A 1 71 ? 1.285 -11.084 -7.806 1.00 77.56 71 ASN A CA 1
ATOM 561 C C . ASN A 1 71 ? 1.573 -11.117 -9.310 1.00 77.56 71 ASN A C 1
ATOM 563 O O . ASN A 1 71 ? 0.755 -11.506 -10.139 1.00 77.56 71 ASN A O 1
ATOM 567 N N . ARG A 1 72 ? 2.767 -10.650 -9.673 1.00 68.69 72 ARG A N 1
ATOM 568 C CA . ARG A 1 72 ? 3.143 -10.384 -11.071 1.00 68.69 72 ARG A CA 1
ATOM 569 C C . ARG A 1 72 ? 3.420 -11.649 -11.871 1.00 68.69 72 ARG A C 1
ATOM 571 O O . ARG A 1 72 ? 3.403 -11.599 -13.095 1.00 68.69 72 ARG A O 1
ATOM 578 N N . ALA A 1 73 ? 3.702 -12.759 -11.188 1.00 66.38 73 ALA A N 1
ATOM 579 C CA . ALA A 1 73 ? 3.906 -14.052 -11.826 1.00 66.38 73 ALA A CA 1
ATOM 580 C C . ALA A 1 73 ? 2.580 -14.775 -12.130 1.00 66.38 73 ALA A C 1
ATOM 582 O O . ALA A 1 73 ? 2.613 -15.910 -12.587 1.00 66.38 73 ALA A O 1
ATOM 583 N N . GLY A 1 74 ? 1.429 -14.125 -11.903 1.00 65.62 74 GLY A N 1
ATOM 584 C CA . GLY A 1 74 ? 0.102 -14.725 -12.078 1.00 65.62 74 GLY A CA 1
ATOM 585 C C . GLY A 1 74 ? -0.364 -15.536 -10.867 1.00 65.62 74 GLY A C 1
ATOM 586 O O . GLY A 1 74 ? -1.517 -15.954 -10.811 1.00 65.62 74 GLY A O 1
ATOM 587 N N . ASP A 1 75 ? 0.503 -15.710 -9.870 1.00 72.88 75 ASP A N 1
ATOM 588 C CA . ASP A 1 75 ? 0.164 -16.277 -8.575 1.00 72.88 75 ASP A CA 1
ATOM 589 C C . ASP A 1 75 ? -0.608 -15.271 -7.710 1.00 72.88 75 ASP A C 1
ATOM 591 O O . ASP A 1 75 ? -0.652 -14.059 -7.958 1.00 72.88 75 ASP A O 1
ATOM 595 N N . THR A 1 76 ? -1.228 -15.779 -6.651 1.00 81.75 76 THR A N 1
ATOM 596 C CA . THR A 1 76 ? -1.858 -14.939 -5.637 1.00 81.75 76 THR A CA 1
ATOM 597 C C . THR A 1 76 ? -1.343 -15.297 -4.263 1.00 81.75 76 THR A C 1
ATOM 599 O O . THR A 1 76 ? -1.278 -16.473 -3.918 1.00 81.75 76 THR A O 1
ATOM 602 N N . SER A 1 77 ? -1.025 -14.282 -3.466 1.00 86.06 77 SER A N 1
ATOM 603 C CA . SER A 1 77 ? -0.816 -14.439 -2.029 1.00 86.06 77 SER A CA 1
ATOM 604 C C . SER A 1 77 ? -2.041 -13.936 -1.273 1.00 86.06 77 SER A C 1
ATOM 606 O O . SER A 1 77 ? -2.894 -13.251 -1.835 1.00 86.06 77 SER A O 1
ATOM 608 N N . ARG A 1 78 ? -2.150 -14.275 0.011 1.00 90.88 78 ARG A N 1
ATOM 609 C CA . ARG A 1 78 ? -3.272 -13.845 0.853 1.00 90.88 78 ARG A CA 1
ATOM 610 C C . ARG A 1 78 ? -2.756 -13.185 2.136 1.00 90.88 78 ARG A C 1
ATOM 612 O O . ARG A 1 78 ? -2.899 -13.761 3.213 1.00 90.88 78 ARG A O 1
ATOM 619 N N . PRO A 1 79 ? -2.062 -12.035 2.018 1.00 93.06 79 PRO A N 1
ATOM 620 C CA . PRO A 1 79 ? -1.530 -11.330 3.176 1.00 93.06 79 PRO A CA 1
ATOM 621 C C . PRO A 1 79 ? -2.649 -10.936 4.139 1.00 93.06 79 PRO A C 1
ATOM 623 O O . PRO A 1 79 ? -3.805 -10.772 3.744 1.00 93.06 79 PRO A O 1
ATOM 626 N N . HIS A 1 80 ? -2.282 -10.782 5.404 1.00 94.88 80 HIS A N 1
ATOM 627 C CA . HIS A 1 80 ? -3.141 -10.197 6.418 1.00 94.88 80 HIS A CA 1
ATOM 628 C C . HIS A 1 80 ? -2.862 -8.697 6.505 1.00 94.88 80 HIS A C 1
ATOM 630 O O . HIS A 1 80 ? -1.709 -8.268 6.404 1.00 94.88 80 HIS A O 1
ATOM 636 N N . PHE A 1 81 ? -3.919 -7.909 6.650 1.00 96.50 81 PHE A N 1
ATOM 637 C CA . PHE A 1 81 ? -3.847 -6.467 6.787 1.00 96.50 81 PHE A CA 1
ATOM 638 C C . PHE A 1 81 ? -4.332 -6.046 8.163 1.00 96.50 81 PHE A C 1
ATOM 640 O O . PHE A 1 81 ? -5.337 -6.564 8.639 1.00 96.50 81 PHE A O 1
ATOM 647 N N . PHE A 1 82 ? -3.647 -5.071 8.751 1.00 97.31 82 PHE A N 1
ATOM 648 C CA . PHE A 1 82 ? -4.153 -4.301 9.882 1.00 97.31 82 PHE A CA 1
ATOM 649 C C . PHE A 1 82 ? -4.276 -2.844 9.449 1.00 97.31 82 PHE A C 1
ATOM 651 O O . PHE A 1 82 ? -3.294 -2.237 9.025 1.00 97.31 82 PHE A O 1
ATOM 658 N N . LEU A 1 83 ? -5.474 -2.289 9.550 1.00 98.31 83 LEU A N 1
ATOM 659 C CA . LEU A 1 83 ? -5.729 -0.863 9.451 1.00 98.31 83 LEU A CA 1
ATOM 660 C C . LEU A 1 83 ? -5.769 -0.307 10.871 1.00 98.31 83 LEU A C 1
ATOM 662 O O . LEU A 1 83 ? -6.620 -0.711 11.662 1.00 98.31 83 LEU A O 1
ATOM 666 N N . THR A 1 84 ? -4.859 0.602 11.195 1.00 98.12 84 THR A N 1
ATOM 667 C CA . THR A 1 84 ? -4.882 1.379 12.439 1.00 98.12 84 THR A CA 1
ATOM 668 C C . THR A 1 84 ? -5.292 2.816 12.144 1.00 98.12 84 THR A C 1
ATOM 670 O O . THR A 1 84 ? -5.504 3.188 10.996 1.00 98.12 84 THR A O 1
ATOM 673 N N . ASN A 1 85 ? -5.391 3.659 13.164 1.00 96.62 85 ASN A N 1
ATOM 674 C CA . ASN A 1 85 ? -5.595 5.100 13.002 1.00 96.62 85 ASN A CA 1
ATOM 675 C C . ASN A 1 85 ? -4.422 5.862 12.368 1.00 96.62 85 ASN A C 1
ATOM 677 O O . ASN A 1 85 ? -4.609 7.027 12.031 1.00 96.62 85 ASN A O 1
ATOM 681 N N . GLN A 1 86 ? -3.253 5.241 12.190 1.00 96.50 86 GLN A N 1
ATOM 682 C CA . GLN A 1 86 ? -2.080 5.887 11.582 1.00 96.50 86 GLN A CA 1
ATOM 683 C C . GLN A 1 86 ? -1.459 5.098 10.430 1.00 96.50 86 GLN A C 1
ATOM 685 O O . GLN A 1 86 ? -0.804 5.688 9.567 1.00 96.50 86 GLN A O 1
ATOM 690 N N . HIS A 1 87 ? -1.675 3.782 10.383 1.00 97.31 87 HIS A N 1
ATOM 691 C CA . HIS A 1 87 ? -0.988 2.906 9.447 1.00 97.31 87 HIS A CA 1
ATOM 692 C C . HIS A 1 87 ? -1.936 1.930 8.752 1.00 97.31 87 HIS A C 1
ATOM 694 O O . HIS A 1 87 ? -2.870 1.405 9.355 1.00 97.31 87 HIS A O 1
ATOM 700 N N . LEU A 1 88 ? -1.618 1.596 7.503 1.00 97.88 88 LEU A N 1
ATOM 701 C CA . LEU A 1 88 ? -2.034 0.341 6.889 1.00 97.88 88 LEU A CA 1
ATOM 702 C C . LEU A 1 88 ? -0.834 -0.610 6.891 1.00 97.88 88 LEU A C 1
ATOM 704 O O . LEU A 1 88 ? 0.200 -0.338 6.282 1.00 97.88 88 LEU A O 1
ATOM 708 N N . VAL A 1 89 ? -0.965 -1.738 7.573 1.00 96.44 89 VAL A N 1
ATOM 709 C CA . VAL A 1 89 ? 0.085 -2.747 7.714 1.00 96.44 89 VAL A CA 1
ATOM 710 C C . VAL A 1 89 ? -0.267 -3.945 6.857 1.00 96.44 89 VAL A C 1
ATOM 712 O O . VAL A 1 89 ? -1.375 -4.459 6.943 1.00 96.44 89 VAL A O 1
ATOM 715 N N . MET A 1 90 ? 0.692 -4.433 6.077 1.00 94.88 90 MET A N 1
ATOM 716 C CA . MET A 1 90 ? 0.601 -5.700 5.363 1.00 94.88 90 MET A CA 1
ATOM 717 C C . MET A 1 90 ? 1.603 -6.691 5.955 1.00 94.88 90 MET A C 1
ATOM 719 O O . MET A 1 90 ? 2.806 -6.413 6.017 1.00 94.88 90 MET A O 1
ATOM 723 N N . CYS A 1 91 ? 1.132 -7.872 6.336 1.00 93.56 91 CYS A N 1
ATOM 724 C CA . CYS A 1 91 ? 1.944 -8.910 6.957 1.00 93.56 91 CYS A CA 1
ATOM 725 C C . CYS A 1 91 ? 1.538 -10.324 6.514 1.00 93.56 91 CYS A C 1
ATOM 727 O O . CYS A 1 91 ? 0.563 -10.540 5.791 1.00 93.56 91 CYS A O 1
ATOM 729 N N . GLU A 1 92 ? 2.333 -11.305 6.929 1.00 91.31 92 GLU A N 1
ATOM 730 C CA . GLU A 1 92 ? 2.010 -12.726 6.845 1.00 91.31 92 GLU A CA 1
ATOM 731 C C . GLU A 1 92 ? 1.896 -13.299 8.253 1.00 91.31 92 GLU A C 1
ATOM 733 O O . GLU A 1 92 ? 2.782 -13.100 9.088 1.00 91.31 92 GLU A O 1
ATOM 738 N N . LEU A 1 93 ? 0.812 -14.026 8.509 1.00 87.38 93 LEU A N 1
ATOM 739 C CA . LEU A 1 93 ? 0.614 -14.734 9.766 1.00 87.38 93 LEU A CA 1
ATOM 740 C C . LEU A 1 93 ? 1.234 -16.123 9.648 1.00 87.38 93 LEU A C 1
ATOM 742 O O . LEU A 1 93 ? 0.877 -16.896 8.760 1.00 87.38 93 LEU A O 1
ATOM 746 N N . THR A 1 94 ? 2.174 -16.439 10.536 1.00 80.50 94 THR A N 1
ATOM 747 C CA . THR A 1 94 ? 2.804 -17.762 10.570 1.00 80.50 94 THR A CA 1
ATOM 748 C C . THR A 1 94 ? 2.133 -18.616 11.634 1.00 80.50 94 THR A C 1
ATOM 750 O O . THR A 1 94 ? 2.350 -18.399 12.826 1.00 80.50 94 THR A O 1
ATOM 753 N N . THR A 1 95 ? 1.362 -19.621 11.213 1.00 74.94 95 THR A N 1
ATOM 754 C CA . THR A 1 95 ? 0.613 -20.511 12.118 1.00 74.94 95 THR A CA 1
ATOM 755 C C . THR A 1 95 ? 1.524 -21.235 13.109 1.00 74.94 95 THR A C 1
ATOM 757 O O . THR A 1 95 ? 1.219 -21.299 14.295 1.00 74.94 95 THR A O 1
ATOM 760 N N . LEU A 1 96 ? 2.674 -21.728 12.638 1.00 70.69 96 LEU A N 1
ATOM 761 C CA . LEU A 1 96 ? 3.571 -22.582 13.422 1.00 70.69 96 LEU A CA 1
ATOM 762 C C . LEU A 1 96 ? 4.222 -21.854 14.611 1.00 70.69 96 LEU A C 1
ATOM 764 O O . LEU A 1 96 ? 4.435 -22.449 15.658 1.00 70.69 96 LEU A O 1
ATOM 768 N N . GLN A 1 97 ? 4.541 -20.567 14.451 1.00 64.62 97 GLN A N 1
ATOM 769 C CA . GLN A 1 97 ? 5.240 -19.779 15.474 1.00 64.62 97 GLN A CA 1
ATOM 770 C C . GLN A 1 97 ? 4.341 -18.742 16.151 1.00 64.62 97 GLN A C 1
ATOM 772 O O . GLN A 1 97 ? 4.819 -18.015 17.016 1.00 64.62 97 GLN A O 1
ATOM 777 N N . LYS A 1 98 ? 3.067 -18.630 15.737 1.00 76.06 98 LYS A N 1
ATOM 778 C CA . LYS A 1 98 ? 2.168 -17.524 16.116 1.00 76.06 98 LYS A CA 1
ATOM 779 C C . LYS A 1 98 ? 2.847 -16.152 15.979 1.00 76.06 98 LYS A C 1
ATOM 781 O O . LYS A 1 98 ? 2.622 -15.261 16.788 1.00 76.06 98 LYS A O 1
ATOM 786 N N . LYS A 1 99 ? 3.711 -16.006 14.969 1.00 82.25 99 LYS A N 1
ATOM 787 C CA . LYS A 1 99 ? 4.470 -14.781 14.700 1.00 82.25 99 LYS A CA 1
ATOM 788 C C . LYS A 1 99 ? 3.883 -14.044 13.512 1.00 82.25 99 LYS A C 1
ATOM 790 O O . LYS A 1 99 ? 3.489 -14.659 12.514 1.00 82.25 99 LYS A O 1
ATOM 795 N N . VAL A 1 100 ? 3.900 -12.721 13.602 1.00 89.12 100 VAL A N 1
ATOM 796 C CA . VAL A 1 100 ? 3.561 -11.832 12.492 1.00 89.12 100 VAL A CA 1
ATOM 797 C C . VAL A 1 100 ? 4.839 -11.459 11.752 1.00 89.12 100 VAL A C 1
ATOM 799 O O . VAL A 1 100 ? 5.756 -10.867 12.317 1.00 89.12 100 VAL A O 1
ATOM 802 N N . LYS A 1 101 ? 4.902 -11.790 10.464 1.00 89.50 101 LYS A N 1
ATOM 803 C CA . LYS A 1 101 ? 5.982 -11.352 9.582 1.00 89.50 101 LYS A CA 1
ATOM 804 C C . LYS A 1 101 ? 5.547 -10.097 8.841 1.00 89.50 101 LYS A C 1
ATOM 806 O O . LYS A 1 101 ? 4.776 -10.167 7.882 1.00 89.50 101 LYS A O 1
ATOM 811 N N . PHE A 1 102 ? 6.062 -8.951 9.261 1.00 91.06 102 PHE A N 1
ATOM 812 C CA . PHE A 1 102 ? 5.785 -7.671 8.617 1.00 91.06 102 PHE A CA 1
ATOM 813 C C . PHE A 1 102 ? 6.363 -7.639 7.199 1.00 91.06 102 PHE A C 1
ATOM 815 O O . PHE A 1 102 ? 7.497 -8.057 6.952 1.00 91.06 102 PHE A O 1
ATOM 822 N N . ARG A 1 103 ? 5.556 -7.184 6.234 1.00 91.12 103 ARG A N 1
ATOM 823 C CA . ARG A 1 103 ? 5.960 -7.050 4.826 1.00 91.12 103 ARG A CA 1
ATOM 824 C C . ARG A 1 103 ? 6.072 -5.588 4.414 1.00 91.12 103 ARG A C 1
ATOM 826 O O . ARG A 1 103 ? 7.044 -5.232 3.750 1.00 91.12 103 ARG A O 1
ATOM 833 N N . GLN A 1 104 ? 5.074 -4.773 4.740 1.00 91.06 104 GLN A N 1
ATOM 834 C CA . GLN A 1 104 ? 5.059 -3.329 4.497 1.00 91.06 104 GLN A CA 1
ATOM 835 C C . GLN A 1 104 ? 4.215 -2.625 5.567 1.00 91.06 104 GLN A C 1
ATOM 837 O O . GLN A 1 104 ? 3.221 -3.182 6.027 1.00 91.06 104 GLN A O 1
ATOM 842 N N . VAL A 1 105 ? 4.595 -1.396 5.904 1.00 93.75 105 VAL A N 1
ATOM 843 C CA . VAL A 1 105 ? 3.830 -0.468 6.745 1.00 93.75 105 VAL A CA 1
ATOM 844 C C . VAL A 1 105 ? 3.691 0.824 5.946 1.00 93.75 105 VAL A C 1
ATOM 846 O O . VAL A 1 105 ? 4.692 1.341 5.452 1.00 93.75 105 VAL A O 1
ATOM 849 N N . PHE A 1 106 ? 2.465 1.304 5.767 1.00 94.81 106 PHE A N 1
ATOM 850 C CA . PHE A 1 106 ? 2.148 2.499 4.987 1.00 94.81 106 PHE A CA 1
ATOM 851 C C . PHE A 1 106 ? 1.536 3.554 5.908 1.00 94.81 106 PHE A C 1
ATOM 853 O O . PHE A 1 106 ? 0.596 3.237 6.637 1.00 94.81 106 PHE A O 1
ATOM 860 N N . LYS A 1 107 ? 2.044 4.792 5.876 1.00 95.06 107 LYS A N 1
ATOM 861 C CA . LYS A 1 107 ? 1.430 5.927 6.580 1.00 95.06 107 LYS A CA 1
ATOM 862 C C . LYS A 1 107 ? 0.085 6.236 5.929 1.00 95.06 107 LYS A C 1
ATOM 864 O O . LYS A 1 107 ? 0.033 6.367 4.711 1.00 95.06 107 LYS A O 1
ATOM 869 N N . LEU A 1 108 ? -0.988 6.365 6.713 1.00 96.50 108 LEU A N 1
ATOM 870 C CA . LEU A 1 108 ? -2.328 6.575 6.151 1.00 96.50 108 LEU A CA 1
ATOM 871 C C . LEU A 1 108 ? -2.447 7.840 5.303 1.00 96.50 108 LEU A C 1
ATOM 873 O O . LEU A 1 108 ? -3.102 7.805 4.269 1.00 96.50 108 LEU A O 1
ATOM 877 N N . THR A 1 109 ? -1.806 8.940 5.696 1.00 96.25 109 THR A N 1
ATOM 878 C CA . THR A 1 109 ? -1.894 10.205 4.944 1.00 96.25 109 THR A CA 1
ATOM 879 C C . THR A 1 109 ? -1.454 10.057 3.489 1.00 96.25 109 THR A C 1
ATOM 881 O O . THR A 1 109 ? -1.983 10.757 2.626 1.00 96.25 109 THR A O 1
ATOM 884 N N . ASP A 1 110 ? -0.573 9.095 3.218 1.00 95.25 110 ASP A N 1
ATOM 885 C CA . ASP A 1 110 ? 0.122 8.896 1.945 1.00 95.25 110 ASP A CA 1
ATOM 886 C C . ASP A 1 110 ? -0.541 7.798 1.093 1.00 95.25 110 ASP A C 1
ATOM 888 O O . ASP A 1 110 ? 0.077 7.242 0.179 1.00 95.25 110 ASP A O 1
ATOM 892 N N . ILE A 1 111 ? -1.783 7.433 1.430 1.00 96.44 111 ILE A N 1
ATOM 893 C CA . ILE A 1 111 ? -2.560 6.409 0.736 1.00 96.44 111 ILE A CA 1
ATOM 894 C C . ILE A 1 111 ? -3.664 7.060 -0.090 1.00 96.44 111 ILE A C 1
ATOM 896 O O . ILE A 1 111 ? -4.422 7.904 0.386 1.00 96.44 111 ILE A O 1
ATOM 900 N N . GLU A 1 112 ? -3.812 6.570 -1.313 1.00 96.31 112 GLU A N 1
ATOM 901 C CA . GLU A 1 112 ? -5.044 6.672 -2.081 1.00 96.31 112 GLU A CA 1
ATOM 902 C C . GLU A 1 112 ? -5.620 5.276 -2.310 1.00 96.31 112 GLU A C 1
ATOM 904 O O . GLU A 1 112 ? -4.928 4.367 -2.779 1.00 96.31 112 GLU A O 1
ATOM 909 N N . CYS A 1 113 ? -6.898 5.092 -1.987 1.00 96.25 113 CYS A N 1
ATOM 910 C CA . CYS A 1 113 ? -7.571 3.805 -2.084 1.00 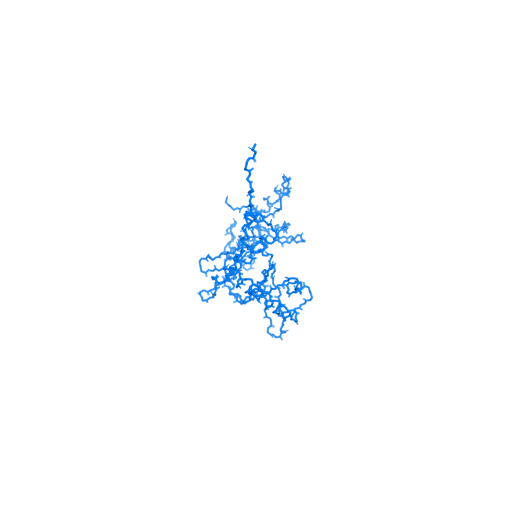96.25 113 CYS A CA 1
ATOM 911 C C . CYS A 1 113 ? -8.834 3.929 -2.936 1.00 96.25 113 CYS A C 1
ATOM 913 O O . CYS A 1 113 ? -9.675 4.793 -2.693 1.00 96.25 113 CYS A O 1
ATOM 915 N N . LYS A 1 114 ? -8.972 3.068 -3.946 1.00 95.62 114 LYS A N 1
ATOM 916 C CA . LYS A 1 114 ? -10.169 3.033 -4.793 1.00 95.62 114 LYS A CA 1
ATOM 917 C C . LYS A 1 114 ? -10.519 1.626 -5.233 1.00 95.62 114 LYS A C 1
ATOM 919 O O . LYS A 1 114 ? -9.640 0.786 -5.428 1.00 95.62 114 LYS A O 1
ATOM 924 N N . VAL A 1 115 ? -11.802 1.390 -5.482 1.00 94.44 115 VAL A N 1
ATOM 925 C CA . VAL A 1 115 ? -12.250 0.181 -6.174 1.00 94.44 115 VAL A CA 1
ATOM 926 C C . VAL A 1 115 ? -12.118 0.391 -7.681 1.00 94.44 115 VAL A C 1
ATOM 928 O O . VAL A 1 115 ? -12.625 1.362 -8.234 1.00 94.44 115 VAL A O 1
ATOM 931 N N . PHE A 1 116 ? -11.431 -0.523 -8.359 1.00 90.19 116 PHE A N 1
ATOM 932 C CA . PHE A 1 116 ? -11.265 -0.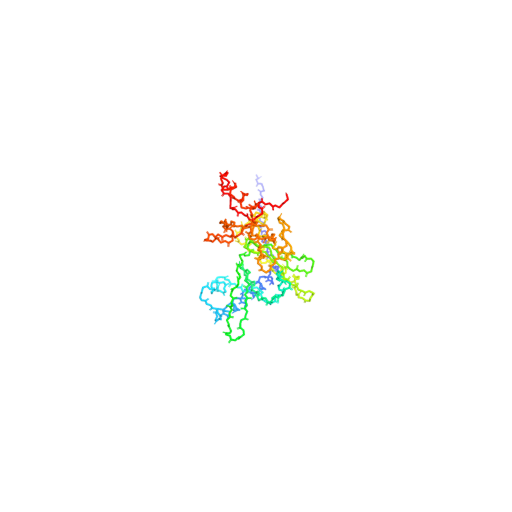516 -9.809 1.00 90.19 116 PHE A CA 1
ATOM 933 C C . PHE A 1 116 ? -11.400 -1.939 -10.350 1.00 90.19 116 PHE A C 1
ATOM 935 O O . PHE A 1 116 ? -10.698 -2.843 -9.897 1.00 90.19 116 PHE A O 1
ATOM 942 N N . ASN A 1 117 ? -12.306 -2.155 -11.309 1.00 89.88 117 ASN A N 1
ATOM 943 C CA . ASN A 1 117 ? -12.609 -3.477 -11.880 1.00 89.88 117 ASN A CA 1
ATOM 944 C C . ASN A 1 117 ? -12.872 -4.559 -10.811 1.00 89.88 117 ASN A C 1
ATOM 946 O O . ASN A 1 117 ? -12.350 -5.672 -10.894 1.00 89.88 117 ASN A O 1
ATOM 950 N N . GLY A 1 118 ? -13.635 -4.212 -9.768 1.00 89.69 118 GLY A N 1
ATOM 951 C CA . GLY A 1 118 ? -13.969 -5.122 -8.665 1.00 89.69 118 GLY A CA 1
ATOM 952 C C . GLY A 1 118 ? -12.800 -5.470 -7.734 1.00 89.69 118 GLY A C 1
ATOM 953 O O . GLY A 1 118 ? -12.928 -6.370 -6.908 1.00 89.69 118 GLY A O 1
ATOM 954 N N . LYS A 1 119 ? -11.661 -4.780 -7.857 1.00 91.81 119 LYS A N 1
ATOM 955 C CA . LYS A 1 119 ? -10.488 -4.942 -6.992 1.00 91.81 119 LYS A CA 1
ATOM 956 C C . LYS A 1 119 ? -10.253 -3.685 -6.174 1.00 91.81 119 LYS A C 1
ATOM 958 O O . LYS A 1 119 ? -10.496 -2.578 -6.644 1.00 91.81 119 LYS A O 1
ATOM 963 N N . LEU A 1 120 ? -9.709 -3.862 -4.981 1.00 94.19 120 LEU A N 1
ATOM 964 C CA . LEU A 1 120 ? -9.191 -2.784 -4.159 1.00 94.19 120 LEU A CA 1
ATOM 965 C C . LEU A 1 120 ? -7.797 -2.396 -4.665 1.00 94.19 120 LEU A C 1
ATOM 967 O O . LEU A 1 120 ? -6.857 -3.192 -4.603 1.00 94.19 120 LEU A O 1
ATOM 971 N N . ARG A 1 121 ? -7.663 -1.180 -5.186 1.00 94.44 121 ARG A N 1
ATOM 972 C CA . ARG A 1 121 ? -6.394 -0.599 -5.621 1.00 94.44 121 ARG A CA 1
ATOM 973 C C . ARG A 1 121 ? -5.901 0.361 -4.546 1.00 94.44 121 ARG A C 1
ATOM 975 O O . ARG A 1 121 ? -6.518 1.396 -4.315 1.00 94.44 121 ARG A O 1
ATOM 982 N N . ILE A 1 122 ? -4.777 0.009 -3.929 1.00 95.06 122 ILE A N 1
ATOM 983 C CA . ILE A 1 122 ? -4.108 0.796 -2.893 1.00 95.06 122 ILE A CA 1
ATOM 984 C C . ILE A 1 122 ? -2.850 1.389 -3.516 1.00 95.06 122 ILE A C 1
ATOM 986 O O . ILE A 1 122 ? -1.934 0.660 -3.909 1.00 95.06 122 ILE A O 1
ATOM 990 N N . MET A 1 123 ? -2.825 2.709 -3.633 1.00 94.56 123 MET A N 1
ATOM 991 C CA . MET A 1 123 ? -1.723 3.477 -4.195 1.00 94.56 123 MET A CA 1
ATOM 992 C C . MET A 1 123 ? -1.023 4.206 -3.055 1.00 94.56 123 MET A C 1
ATOM 994 O O . MET A 1 123 ? -1.680 4.793 -2.200 1.00 94.56 123 MET A O 1
ATOM 998 N N . THR A 1 124 ? 0.304 4.111 -3.003 1.00 92.44 124 THR A N 1
ATOM 999 C CA . THR A 1 124 ? 1.103 4.714 -1.925 1.00 92.44 124 THR A CA 1
ATOM 1000 C C . THR A 1 124 ? 2.408 5.262 -2.472 1.00 92.44 124 THR A C 1
ATOM 1002 O O . THR A 1 124 ? 2.871 4.829 -3.533 1.00 92.44 124 THR A O 1
ATOM 1005 N N . THR A 1 125 ? 3.056 6.139 -1.712 1.00 87.31 125 THR A N 1
ATOM 1006 C CA . THR A 1 125 ? 4.405 6.644 -2.009 1.00 87.31 125 THR A CA 1
ATOM 1007 C C . THR A 1 125 ? 5.472 5.547 -1.964 1.00 87.31 125 THR A C 1
ATOM 1009 O O . THR A 1 125 ? 6.506 5.670 -2.591 1.00 87.31 125 THR A O 1
ATOM 1012 N N . VAL A 1 126 ? 5.258 4.404 -1.308 1.00 84.06 126 VAL A N 1
ATOM 1013 C CA . VAL A 1 126 ? 6.302 3.359 -1.216 1.00 84.06 126 VAL A CA 1
ATOM 1014 C C . VAL A 1 126 ? 6.051 2.204 -2.181 1.00 84.06 126 VAL A C 1
ATOM 1016 O O . VAL A 1 126 ? 6.980 1.672 -2.801 1.00 84.06 126 VAL A O 1
ATOM 1019 N N . LYS A 1 127 ? 4.806 1.735 -2.264 1.00 87.25 127 LYS A N 1
ATOM 1020 C CA . LYS A 1 127 ? 4.404 0.603 -3.102 1.00 87.25 127 LYS A CA 1
ATOM 1021 C C . LYS A 1 127 ? 2.897 0.583 -3.339 1.00 87.25 127 LYS A C 1
ATOM 1023 O O . LYS A 1 127 ? 2.125 0.383 -2.403 1.00 87.25 127 LYS A O 1
ATOM 1028 N N . SER A 1 128 ? 2.521 0.622 -4.606 1.00 92.12 128 SER A N 1
ATOM 1029 C CA . SER A 1 128 ? 1.143 0.465 -5.060 1.00 92.12 128 SER A CA 1
ATOM 1030 C C . SER A 1 128 ? 0.843 -0.987 -5.444 1.00 92.12 128 SER A C 1
ATOM 1032 O O . SER A 1 128 ? 1.717 -1.720 -5.932 1.00 92.12 128 SER A O 1
ATOM 1034 N N . PHE A 1 129 ? -0.378 -1.447 -5.167 1.00 91.56 129 PHE A N 1
ATOM 1035 C CA . PHE A 1 129 ? -0.819 -2.811 -5.454 1.00 91.56 129 PHE A CA 1
ATOM 1036 C C . PHE A 1 129 ? -2.346 -2.939 -5.542 1.00 91.56 129 PHE A C 1
ATOM 1038 O O . PHE A 1 129 ? -3.100 -2.072 -5.112 1.00 91.56 129 PHE A O 1
ATOM 1045 N N . GLU A 1 130 ? -2.790 -4.074 -6.085 1.00 92.50 130 GLU A N 1
ATOM 1046 C CA . GLU A 1 130 ? -4.194 -4.483 -6.104 1.00 92.50 130 GLU A CA 1
ATOM 1047 C C . GLU A 1 130 ? -4.410 -5.740 -5.261 1.00 92.50 130 GLU A C 1
ATOM 1049 O O . GLU A 1 130 ? -3.600 -6.680 -5.281 1.00 92.50 130 GLU A O 1
ATOM 1054 N N . CYS A 1 131 ? -5.537 -5.774 -4.564 1.00 92.75 131 CYS A N 1
ATOM 1055 C CA . CYS A 1 131 ? -6.044 -6.936 -3.852 1.00 92.75 131 CYS A CA 1
ATOM 1056 C C . CYS A 1 131 ? -7.566 -7.060 -4.028 1.00 92.75 131 CYS A C 1
ATOM 1058 O O . CYS A 1 131 ? -8.224 -6.143 -4.509 1.00 92.75 131 CYS A O 1
ATOM 1060 N N . GLY A 1 132 ? -8.126 -8.217 -3.693 1.00 90.25 132 GLY A N 1
ATOM 1061 C CA . GLY A 1 132 ? -9.555 -8.494 -3.790 1.00 90.25 132 GLY A CA 1
ATOM 1062 C C . GLY A 1 132 ? -9.919 -9.410 -4.956 1.00 90.25 132 GLY A C 1
ATOM 1063 O O . GLY A 1 132 ? -9.626 -9.114 -6.112 1.00 90.25 132 GLY A O 1
ATOM 1064 N N . LYS A 1 133 ? -10.605 -10.516 -4.671 1.00 84.56 133 LYS A N 1
ATOM 1065 C CA . LYS A 1 133 ? -11.269 -11.380 -5.658 1.00 84.56 133 LYS A CA 1
ATOM 1066 C C . LYS A 1 133 ? -12.755 -11.490 -5.347 1.00 84.56 133 LYS A C 1
ATOM 1068 O O . LYS A 1 133 ? -13.079 -11.934 -4.256 1.00 84.56 133 LYS A O 1
ATOM 1073 N N . GLY A 1 134 ? -13.615 -11.215 -6.333 1.00 74.88 134 GLY A N 1
ATOM 1074 C CA . GLY A 1 134 ? -15.021 -11.644 -6.476 1.00 74.88 134 GLY A CA 1
ATOM 1075 C C . GLY A 1 134 ? -15.955 -11.555 -5.258 1.00 74.88 134 GLY A C 1
ATOM 1076 O O . GLY A 1 134 ? -16.939 -10.834 -5.298 1.00 74.88 134 GLY A O 1
ATOM 1077 N N . ARG A 1 135 ? -15.684 -12.336 -4.208 1.00 74.62 135 ARG A N 1
ATOM 1078 C CA . ARG A 1 135 ? -16.466 -12.435 -2.967 1.00 74.62 135 ARG A CA 1
ATOM 1079 C C . ARG A 1 135 ? -15.806 -11.764 -1.754 1.00 74.62 135 ARG A C 1
ATOM 1081 O O . ARG A 1 135 ? -16.365 -11.814 -0.668 1.00 74.62 135 ARG A O 1
ATOM 1088 N N . GLU A 1 136 ? -14.603 -11.212 -1.891 1.00 86.00 136 GLU A N 1
ATOM 1089 C CA . GLU A 1 136 ? -13.941 -10.484 -0.800 1.00 86.00 136 GLU A CA 1
ATOM 1090 C C . GLU A 1 136 ? -14.576 -9.094 -0.619 1.00 86.00 136 GLU A C 1
ATOM 1092 O O . GLU A 1 136 ? -14.929 -8.446 -1.604 1.00 86.00 136 GLU A O 1
ATOM 1097 N N . ASN A 1 137 ? -14.688 -8.621 0.629 1.00 89.50 137 ASN A N 1
ATOM 1098 C CA . ASN A 1 137 ? -15.351 -7.360 1.003 1.00 89.50 137 ASN A CA 1
ATOM 1099 C C . ASN A 1 137 ? -14.548 -6.106 0.595 1.00 89.50 137 ASN A C 1
ATOM 1101 O O . ASN A 1 137 ? -14.185 -5.278 1.430 1.00 89.50 137 ASN A O 1
ATOM 1105 N N . VAL A 1 138 ? -14.224 -5.959 -0.689 1.00 93.12 138 VAL A N 1
ATOM 1106 C CA . VAL A 1 138 ? -13.406 -4.849 -1.204 1.00 93.12 138 VAL A CA 1
ATOM 1107 C C . VAL A 1 138 ? -14.063 -3.484 -0.989 1.00 93.12 138 VAL A C 1
ATOM 1109 O O . VAL A 1 138 ? -13.348 -2.525 -0.724 1.00 93.12 138 VAL A O 1
ATOM 1112 N N . GLY A 1 139 ? -15.397 -3.398 -1.056 1.00 94.44 139 GLY A N 1
ATOM 1113 C CA . GLY A 1 139 ? -16.140 -2.155 -0.813 1.00 94.44 139 GLY A CA 1
ATOM 1114 C C . GLY A 1 139 ? -15.986 -1.668 0.626 1.00 94.44 139 GLY A C 1
ATOM 1115 O O . GLY A 1 139 ? -15.548 -0.547 0.856 1.00 94.44 139 GLY A O 1
ATOM 1116 N N . GLU A 1 140 ? -16.206 -2.562 1.588 1.00 95.00 140 GLU A N 1
ATOM 1117 C CA . GLU A 1 140 ? -16.040 -2.263 3.012 1.00 95.00 140 GLU A CA 1
ATOM 1118 C C . GLU A 1 140 ? -14.595 -1.847 3.342 1.00 95.00 140 GLU A C 1
ATOM 1120 O O . GLU A 1 140 ? -14.362 -0.877 4.057 1.00 95.00 140 GLU A O 1
ATOM 1125 N N . TRP A 1 141 ? -13.595 -2.544 2.787 1.00 96.56 141 TRP A N 1
ATOM 1126 C CA . TRP A 1 141 ? -12.194 -2.144 2.949 1.00 96.56 141 TRP A CA 1
ATOM 1127 C C . TRP A 1 141 ? -11.901 -0.772 2.337 1.00 96.56 141 TRP A C 1
ATOM 1129 O O . TRP A 1 141 ? -11.166 0.008 2.940 1.00 96.56 141 TRP A O 1
ATOM 1139 N N . ASN A 1 142 ? -12.463 -0.465 1.167 1.00 97.31 142 ASN A N 1
ATOM 1140 C CA . ASN A 1 142 ? -12.317 0.842 0.534 1.00 97.31 142 ASN A CA 1
ATOM 1141 C C . ASN A 1 142 ? -12.884 1.962 1.417 1.00 97.31 142 ASN A C 1
ATOM 1143 O O . ASN A 1 142 ? -12.208 2.963 1.638 1.00 97.31 142 ASN A O 1
ATOM 1147 N N . GLU A 1 143 ? -14.094 1.782 1.941 1.00 97.19 143 GLU A N 1
ATOM 1148 C CA . GLU A 1 143 ? -14.761 2.755 2.815 1.00 97.19 143 GLU A CA 1
ATOM 1149 C C . GLU A 1 143 ? -13.989 2.979 4.118 1.00 97.19 143 GLU A C 1
ATOM 1151 O O . GLU A 1 143 ? -13.727 4.122 4.496 1.00 97.19 143 GLU A O 1
ATOM 1156 N N . GLN A 1 144 ? -13.566 1.895 4.775 1.00 97.06 144 GLN A N 1
ATOM 1157 C CA . GLN A 1 144 ? -12.835 1.951 6.042 1.00 97.06 144 GLN A CA 1
ATOM 1158 C C . GLN A 1 144 ? -11.450 2.586 5.881 1.00 97.06 144 GLN A C 1
ATOM 1160 O O . GLN A 1 144 ? -11.063 3.427 6.693 1.00 97.06 144 GLN A O 1
ATOM 1165 N N . ILE A 1 145 ? -10.713 2.234 4.818 1.00 98.25 145 ILE A N 1
ATOM 1166 C CA . ILE A 1 145 ? -9.412 2.850 4.531 1.00 98.25 145 ILE A CA 1
ATOM 1167 C C . ILE A 1 145 ? -9.595 4.341 4.248 1.00 98.25 145 ILE A C 1
ATOM 1169 O O . ILE A 1 145 ? -8.950 5.143 4.914 1.00 98.25 145 ILE A O 1
ATOM 1173 N N . ASN A 1 146 ? -10.478 4.727 3.322 1.00 98.19 146 ASN A N 1
ATOM 1174 C CA . ASN A 1 146 ? -10.648 6.139 2.962 1.00 98.19 146 ASN A CA 1
ATOM 1175 C C . ASN A 1 146 ? -11.125 6.979 4.155 1.00 98.19 146 ASN A C 1
ATOM 1177 O O . ASN A 1 146 ? -10.546 8.025 4.431 1.00 98.19 146 ASN A O 1
ATOM 1181 N N . SER A 1 147 ? -12.065 6.468 4.956 1.00 97.31 147 SER A N 1
ATOM 1182 C CA . SER A 1 147 ? -12.520 7.152 6.175 1.00 97.31 147 SER A CA 1
ATOM 1183 C C . SER A 1 147 ? -11.392 7.345 7.199 1.00 97.31 147 SER A C 1
ATOM 1185 O O . SER A 1 147 ? -11.288 8.400 7.830 1.00 97.31 147 SER A O 1
ATOM 1187 N N . ALA A 1 148 ? -10.514 6.348 7.365 1.00 97.88 148 ALA A N 1
ATOM 1188 C CA . ALA A 1 148 ? -9.352 6.453 8.245 1.00 97.88 148 ALA A CA 1
ATOM 1189 C C . ALA A 1 148 ? -8.299 7.440 7.708 1.00 97.88 148 ALA A C 1
ATOM 1191 O O . ALA A 1 148 ? -7.735 8.206 8.492 1.00 97.88 148 ALA A O 1
ATOM 1192 N N . VAL A 1 149 ? -8.059 7.451 6.392 1.00 98.25 149 VAL A N 1
ATOM 1193 C CA . VAL A 1 149 ? -7.163 8.402 5.715 1.00 98.25 149 VAL A CA 1
ATOM 1194 C C . VAL A 1 149 ? -7.666 9.834 5.889 1.00 98.25 149 VAL A C 1
ATOM 1196 O O . VAL A 1 149 ? -6.908 10.689 6.344 1.00 98.25 149 VAL A O 1
ATOM 1199 N N . ASP A 1 150 ? -8.943 10.091 5.610 1.00 97.31 150 ASP A N 1
ATOM 1200 C CA . ASP A 1 150 ? -9.543 11.425 5.714 1.00 97.31 150 ASP A CA 1
ATOM 1201 C C . ASP A 1 150 ? -9.541 11.935 7.152 1.00 97.31 150 ASP A C 1
ATOM 1203 O O . ASP A 1 150 ? -9.179 13.085 7.419 1.00 97.31 150 ASP A O 1
ATOM 1207 N N . ARG A 1 151 ? -9.882 11.068 8.114 1.00 95.94 151 ARG A N 1
ATOM 1208 C CA . ARG A 1 151 ? -9.766 11.404 9.535 1.00 95.94 151 ARG A CA 1
ATOM 1209 C C . ARG A 1 151 ? -8.325 11.765 9.892 1.00 95.94 151 ARG A C 1
ATOM 1211 O O . ARG A 1 151 ? -8.115 12.807 10.505 1.00 95.94 151 ARG A O 1
ATOM 1218 N N . ARG A 1 152 ? -7.339 10.970 9.464 1.00 97.31 152 ARG A N 1
ATOM 1219 C CA . ARG A 1 152 ? -5.933 11.232 9.787 1.00 97.31 152 ARG A CA 1
ATOM 1220 C C . ARG A 1 152 ? -5.411 12.522 9.152 1.00 97.31 152 ARG A C 1
ATOM 1222 O O . ARG A 1 152 ? -4.701 13.273 9.813 1.00 97.31 152 ARG A O 1
ATOM 1229 N N . ARG A 1 153 ? -5.780 12.806 7.900 1.00 97.50 153 ARG A N 1
ATOM 1230 C CA . ARG A 1 153 ? -5.410 14.054 7.213 1.00 97.50 153 ARG A CA 1
ATOM 1231 C C . ARG A 1 153 ? -5.980 15.282 7.924 1.00 97.50 153 ARG A C 1
ATOM 1233 O O . ARG A 1 153 ? -5.257 16.259 8.089 1.00 97.50 153 ARG A O 1
ATOM 1240 N N . ARG A 1 154 ? -7.228 15.211 8.410 1.00 96.62 154 ARG A N 1
ATOM 1241 C CA . ARG A 1 154 ? -7.833 16.275 9.233 1.00 96.62 154 ARG A CA 1
ATOM 1242 C C . ARG A 1 154 ? -7.132 16.444 10.579 1.00 96.62 154 ARG A C 1
ATOM 1244 O O . ARG A 1 154 ? -6.833 17.569 10.951 1.00 96.62 154 ARG A O 1
ATOM 1251 N N . GLU A 1 155 ? -6.834 15.351 11.283 1.00 95.69 155 GLU A N 1
ATOM 1252 C CA . GLU A 1 155 ? -6.093 15.387 12.558 1.00 95.69 155 GLU A CA 1
ATOM 1253 C C . GLU A 1 155 ? -4.696 16.023 12.406 1.00 95.69 155 GLU A C 1
ATOM 1255 O O . GLU A 1 155 ? -4.242 16.730 13.303 1.00 95.69 155 GLU A O 1
ATOM 1260 N N . GLU A 1 156 ? -4.020 15.795 11.274 1.00 96.81 156 GLU A N 1
ATOM 1261 C CA . GLU A 1 156 ? -2.726 16.416 10.942 1.00 96.81 156 GLU A CA 1
ATOM 1262 C C . GLU A 1 156 ? -2.860 17.829 10.333 1.00 96.81 156 GLU A C 1
ATOM 1264 O O . GLU A 1 156 ? -1.844 18.445 10.020 1.00 96.81 156 GLU A O 1
ATOM 1269 N N . ASN A 1 157 ? -4.080 18.364 10.182 1.00 97.81 157 ASN A N 1
ATOM 1270 C CA . ASN A 1 157 ? -4.371 19.644 9.519 1.00 97.81 157 ASN A CA 1
ATOM 1271 C C . ASN A 1 157 ? -3.738 19.764 8.119 1.00 97.81 157 ASN A C 1
ATOM 1273 O O . ASN A 1 157 ? -3.246 20.824 7.728 1.00 97.81 157 ASN A O 1
ATOM 1277 N N . LEU A 1 158 ? -3.730 18.665 7.361 1.00 96.75 158 LEU A N 1
ATOM 1278 C CA . LEU A 1 158 ? -3.202 18.651 6.000 1.00 96.75 158 LEU A CA 1
ATOM 1279 C C . LEU A 1 158 ? -4.146 19.396 5.043 1.00 96.75 158 LEU A C 1
ATOM 1281 O O . LEU A 1 158 ? -5.366 19.373 5.236 1.00 96.75 158 LEU A O 1
ATOM 1285 N N . PRO A 1 159 ? -3.608 20.053 3.999 1.00 95.75 159 PRO A N 1
ATOM 1286 C CA . PRO A 1 159 ? -4.429 20.794 3.053 1.00 95.75 159 PRO A CA 1
ATOM 1287 C C . PRO A 1 159 ? -5.356 19.851 2.274 1.00 95.75 159 PRO A C 1
ATOM 1289 O O . PRO A 1 159 ? -5.039 18.683 2.052 1.00 95.75 159 PRO A O 1
ATOM 1292 N N . ALA A 1 160 ? -6.505 20.360 1.823 1.00 91.56 160 ALA A N 1
ATOM 1293 C CA . ALA A 1 160 ? -7.508 19.553 1.120 1.00 91.56 160 ALA A CA 1
ATOM 1294 C C . ALA A 1 160 ? -6.951 18.865 -0.143 1.00 91.56 160 ALA A C 1
ATOM 1296 O O . ALA A 1 160 ? -7.334 17.740 -0.454 1.00 91.56 160 ALA A O 1
ATOM 1297 N N . ASN A 1 161 ? -6.000 19.509 -0.824 1.00 92.31 161 ASN A N 1
ATOM 1298 C CA . ASN A 1 161 ? -5.321 18.983 -2.006 1.00 92.31 161 ASN A CA 1
ATOM 1299 C C . ASN A 1 161 ? -4.078 18.134 -1.678 1.00 92.31 161 ASN A C 1
ATOM 1301 O O . ASN A 1 161 ? -3.312 17.813 -2.579 1.00 92.31 161 ASN A O 1
ATOM 1305 N N . TYR A 1 162 ? -3.844 17.753 -0.416 1.00 92.12 162 TYR A N 1
ATOM 1306 C CA . TYR A 1 162 ? -2.659 16.979 -0.030 1.00 92.12 162 TYR A CA 1
ATOM 1307 C C . TYR A 1 162 ? -2.499 15.695 -0.854 1.00 92.12 162 TYR A C 1
ATOM 1309 O O . TYR A 1 162 ? -1.387 15.371 -1.263 1.00 92.12 162 TYR A O 1
ATOM 1317 N N . ALA A 1 163 ? -3.600 14.997 -1.155 1.00 90.06 163 ALA A N 1
ATOM 1318 C CA . ALA A 1 163 ? -3.575 13.801 -1.998 1.00 90.06 163 ALA A CA 1
ATOM 1319 C C . ALA A 1 163 ? -2.956 14.070 -3.383 1.00 90.06 163 ALA A C 1
ATOM 1321 O O . ALA A 1 163 ? -2.126 13.297 -3.843 1.00 90.06 163 ALA A O 1
ATOM 1322 N N . GLU A 1 164 ? -3.271 15.215 -3.993 1.00 89.19 164 GLU A N 1
ATOM 1323 C CA . GLU A 1 164 ? -2.762 15.617 -5.313 1.00 89.19 164 GLU A CA 1
ATOM 1324 C C . GLU A 1 164 ? -1.258 15.922 -5.298 1.00 89.19 164 GLU A C 1
ATOM 1326 O O . GLU A 1 164 ? -0.605 15.886 -6.338 1.00 89.19 164 GLU A O 1
ATOM 1331 N N . THR A 1 165 ? -0.695 16.202 -4.119 1.00 88.06 165 THR A N 1
ATOM 1332 C CA . THR A 1 165 ? 0.747 16.423 -3.938 1.00 88.06 165 THR A CA 1
ATOM 1333 C C . THR A 1 165 ? 1.536 15.126 -3.752 1.00 88.06 165 THR A C 1
ATOM 1335 O O . THR A 1 165 ? 2.766 15.157 -3.720 1.00 88.06 165 THR A O 1
ATOM 1338 N N . LEU A 1 166 ? 0.858 13.980 -3.607 1.00 87.38 166 LEU A N 1
ATOM 1339 C CA . LEU A 1 166 ? 1.517 12.704 -3.358 1.00 87.38 166 LEU A CA 1
ATOM 1340 C C . LEU A 1 166 ? 2.199 12.166 -4.615 1.00 87.38 166 LEU A C 1
ATOM 1342 O O . LEU A 1 166 ? 1.582 11.896 -5.643 1.00 87.38 166 LEU A O 1
ATOM 1346 N N . GLU A 1 167 ? 3.482 11.860 -4.477 1.00 84.50 167 GLU A N 1
ATOM 1347 C CA . GLU A 1 167 ? 4.261 11.180 -5.506 1.00 84.50 167 GLU A CA 1
ATOM 1348 C C . GLU A 1 167 ? 4.067 9.662 -5.394 1.00 84.50 167 GLU A C 1
ATOM 1350 O O . GLU A 1 167 ? 4.878 8.925 -4.822 1.00 84.50 167 GLU A O 1
ATOM 1355 N N . LEU A 1 168 ? 2.930 9.179 -5.896 1.00 87.44 168 LEU A N 1
ATOM 1356 C CA . LEU A 1 168 ? 2.532 7.780 -5.763 1.00 87.44 168 LEU A CA 1
ATOM 1357 C C . LEU A 1 168 ? 3.404 6.848 -6.607 1.00 87.44 168 LEU A C 1
ATOM 1359 O O . LEU A 1 168 ? 3.621 7.044 -7.801 1.00 87.44 168 LEU A O 1
ATOM 1363 N N . SER A 1 169 ? 3.836 5.747 -5.997 1.00 88.00 169 SER A N 1
ATOM 1364 C CA . SER A 1 169 ? 4.587 4.706 -6.691 1.00 88.00 169 SER A CA 1
ATOM 1365 C C . SER A 1 169 ? 3.769 4.057 -7.813 1.00 88.00 169 SER A C 1
ATOM 1367 O O . SER A 1 169 ? 2.554 3.867 -7.673 1.00 88.00 169 SER A O 1
ATOM 1369 N N . PRO A 1 170 ? 4.405 3.651 -8.927 1.00 88.75 170 PRO A N 1
ATOM 1370 C CA . PRO A 1 170 ? 3.685 3.086 -10.051 1.00 88.75 170 PRO A CA 1
ATOM 1371 C C . PRO A 1 170 ? 3.102 1.726 -9.677 1.00 88.75 170 PRO A C 1
ATOM 1373 O O . PRO A 1 170 ? 3.704 0.925 -8.947 1.00 88.75 170 PRO A O 1
ATOM 1376 N N . MET A 1 171 ? 1.972 1.402 -10.295 1.00 88.25 171 MET A N 1
ATOM 1377 C CA . MET A 1 171 ? 1.564 0.012 -10.428 1.00 88.25 171 MET A CA 1
ATOM 1378 C C . MET A 1 171 ? 2.588 -0.697 -11.309 1.00 88.25 171 MET A C 1
ATOM 1380 O O . MET A 1 171 ? 2.805 -0.324 -12.458 1.00 88.25 171 MET A O 1
ATOM 1384 N N . TRP A 1 172 ? 3.258 -1.713 -10.770 1.00 86.19 172 TRP A N 1
ATOM 1385 C CA . TRP A 1 172 ? 4.152 -2.513 -11.602 1.00 86.19 172 TRP A CA 1
ATOM 1386 C C . TRP A 1 172 ? 3.323 -3.302 -12.606 1.00 86.19 172 TRP A C 1
ATOM 1388 O O . TRP A 1 172 ? 2.345 -3.947 -12.219 1.00 86.19 172 TRP A O 1
ATOM 1398 N N . GLY A 1 173 ? 3.758 -3.262 -13.863 1.00 81.12 173 GLY A N 1
ATOM 1399 C CA . GLY A 1 173 ? 3.156 -4.024 -14.943 1.00 81.12 173 GLY A CA 1
ATOM 1400 C C . GLY A 1 173 ? 3.201 -5.529 -14.686 1.00 81.12 173 GLY A C 1
ATOM 1401 O O . GLY A 1 173 ? 3.883 -6.029 -13.782 1.00 81.12 173 GLY A O 1
ATOM 1402 N N . ALA A 1 174 ? 2.441 -6.263 -15.494 1.00 85.38 174 ALA A N 1
ATOM 1403 C CA . ALA A 1 174 ? 2.540 -7.712 -15.537 1.00 85.38 174 ALA A CA 1
ATOM 1404 C C . ALA A 1 174 ? 3.899 -8.143 -16.114 1.00 85.38 174 ALA A C 1
ATOM 1406 O O . ALA A 1 174 ? 4.552 -7.401 -16.847 1.00 85.38 174 ALA A O 1
ATOM 1407 N N . ASN A 1 175 ? 4.310 -9.379 -15.824 1.00 89.31 175 ASN A N 1
ATOM 1408 C CA . ASN A 1 175 ? 5.436 -9.984 -16.526 1.00 89.31 175 ASN A CA 1
ATOM 1409 C C . ASN A 1 175 ? 5.083 -10.163 -18.011 1.00 89.31 175 ASN A C 1
ATOM 1411 O O . ASN A 1 175 ? 4.280 -11.026 -18.356 1.00 89.31 175 ASN A O 1
ATOM 1415 N N . THR A 1 176 ? 5.711 -9.385 -18.888 1.00 91.69 176 THR A N 1
ATOM 1416 C CA . THR A 1 176 ? 5.532 -9.481 -20.343 1.00 91.69 176 THR A CA 1
ATOM 1417 C C . THR A 1 176 ? 6.418 -10.578 -20.951 1.00 91.69 176 THR A C 1
ATOM 1419 O O . THR A 1 176 ? 7.297 -11.149 -20.291 1.00 91.69 176 THR A O 1
ATOM 1422 N N . LEU A 1 177 ? 6.195 -10.920 -22.225 1.00 93.75 177 LEU A N 1
ATOM 1423 C CA . LEU A 1 177 ? 7.035 -11.882 -22.957 1.00 93.75 177 LEU A CA 1
ATOM 1424 C C . LEU A 1 177 ? 8.382 -11.285 -23.393 1.00 93.75 177 LEU A C 1
ATOM 1426 O O . LEU A 1 177 ? 9.375 -12.010 -23.451 1.00 93.75 177 LEU A O 1
ATOM 1430 N N . GLY A 1 178 ? 8.440 -9.969 -23.599 1.00 95.75 178 GLY A N 1
ATOM 1431 C CA . GLY A 1 178 ? 9.655 -9.241 -23.951 1.00 95.75 178 GLY A CA 1
ATOM 1432 C C . GLY A 1 178 ? 9.771 -7.900 -23.235 1.00 95.75 178 GLY A C 1
ATOM 1433 O O . GLY A 1 178 ? 8.802 -7.383 -22.683 1.00 95.75 178 GLY A O 1
ATOM 1434 N N . CYS A 1 179 ? 10.987 -7.358 -23.220 1.00 96.75 179 CYS A N 1
ATOM 1435 C CA . CYS A 1 179 ? 11.309 -6.074 -22.608 1.00 96.75 179 CYS A CA 1
ATOM 1436 C C . CYS A 1 179 ? 10.459 -4.949 -23.211 1.00 96.75 179 CYS A C 1
ATOM 1438 O O . CYS A 1 179 ? 10.536 -4.713 -24.410 1.00 96.75 179 CYS A O 1
ATOM 1440 N N . GLU A 1 180 ? 9.753 -4.179 -22.387 1.00 95.88 180 GLU A N 1
ATOM 1441 C CA . GLU A 1 180 ? 8.904 -3.055 -22.825 1.00 95.88 180 GLU A CA 1
ATOM 1442 C C . GLU A 1 180 ? 9.693 -1.819 -23.316 1.00 95.88 180 GLU A C 1
ATOM 1444 O O . GLU A 1 180 ? 9.123 -0.748 -23.510 1.00 95.88 180 GLU A O 1
ATOM 1449 N N . ILE A 1 181 ? 11.017 -1.935 -23.469 1.00 95.62 181 ILE A N 1
ATOM 1450 C CA . ILE A 1 181 ? 11.887 -0.884 -24.024 1.00 95.62 181 ILE A CA 1
ATOM 1451 C C . ILE A 1 181 ? 12.516 -1.342 -25.336 1.00 95.62 181 ILE A C 1
ATOM 1453 O O . ILE A 1 181 ? 12.401 -0.657 -26.342 1.00 95.62 181 ILE A O 1
ATOM 1457 N N . CYS A 1 182 ? 13.195 -2.492 -25.336 1.00 96.69 182 CYS A N 1
ATOM 1458 C CA . CYS A 1 182 ? 13.920 -2.978 -26.514 1.00 96.69 182 CYS A CA 1
ATOM 1459 C C . CYS A 1 182 ? 13.236 -4.148 -27.230 1.00 96.69 182 CYS A C 1
ATOM 1461 O O . CYS A 1 182 ? 13.822 -4.717 -28.145 1.00 96.69 182 CYS A O 1
ATOM 1463 N N . ASN A 1 183 ? 12.050 -4.566 -26.776 1.00 97.00 183 ASN A N 1
ATOM 1464 C CA . ASN A 1 183 ? 11.260 -5.688 -27.301 1.00 97.00 183 ASN A CA 1
ATOM 1465 C C . ASN A 1 183 ? 11.967 -7.055 -27.302 1.00 97.00 183 ASN A C 1
ATOM 1467 O O . ASN A 1 183 ? 11.431 -8.035 -27.810 1.00 97.00 183 ASN A O 1
ATOM 1471 N N . ARG A 1 184 ? 13.155 -7.169 -26.694 1.00 96.44 184 ARG A N 1
ATOM 1472 C CA . ARG A 1 184 ? 13.876 -8.442 -26.587 1.00 96.44 184 ARG A CA 1
ATOM 1473 C C . ARG A 1 184 ? 13.099 -9.421 -25.712 1.00 96.44 184 ARG A C 1
ATOM 1475 O O . ARG A 1 184 ? 12.811 -9.109 -24.554 1.00 96.44 184 ARG A O 1
ATOM 1482 N N . ASN A 1 185 ? 12.843 -10.613 -26.241 1.00 97.50 185 ASN A N 1
ATOM 1483 C CA . ASN A 1 185 ? 12.180 -11.685 -25.506 1.00 97.50 185 ASN A CA 1
ATOM 1484 C C . ASN A 1 185 ? 12.982 -12.109 -24.274 1.00 97.50 185 ASN A C 1
ATOM 1486 O O . ASN A 1 185 ? 14.211 -12.229 -24.303 1.00 97.50 185 ASN A O 1
ATOM 1490 N N . PHE A 1 186 ? 12.262 -12.353 -23.185 1.00 97.00 186 PHE A N 1
ATOM 1491 C CA . PHE A 1 186 ? 12.839 -12.917 -21.977 1.00 97.00 186 PHE A CA 1
ATOM 1492 C C . PHE A 1 186 ? 13.085 -14.415 -22.151 1.00 97.00 186 PHE A C 1
ATOM 1494 O O . PHE A 1 186 ? 12.292 -15.129 -22.761 1.00 97.00 186 PHE A O 1
ATOM 1501 N N . THR A 1 187 ? 14.181 -14.897 -21.574 1.00 94.94 187 THR A N 1
ATOM 1502 C CA . THR A 1 187 ? 14.600 -16.305 -21.603 1.00 94.94 187 THR A CA 1
ATOM 1503 C C . THR A 1 187 ? 15.132 -16.701 -20.224 1.00 94.94 187 THR A C 1
ATOM 1505 O O . THR A 1 187 ? 15.151 -15.888 -19.300 1.00 94.94 187 THR A O 1
ATOM 1508 N N . VAL A 1 188 ? 15.602 -17.941 -20.053 1.00 93.00 188 VAL A N 1
ATOM 1509 C CA . VAL A 1 188 ? 16.243 -18.377 -18.795 1.00 93.00 188 VAL A CA 1
ATOM 1510 C C . VAL A 1 188 ? 17.462 -17.505 -18.445 1.00 93.00 188 VAL A C 1
ATOM 1512 O O . VAL A 1 188 ? 17.696 -17.200 -17.272 1.00 93.00 188 VAL A O 1
ATOM 1515 N N . LEU A 1 189 ? 18.205 -17.056 -19.463 1.00 94.56 189 LEU A N 1
ATOM 1516 C CA . LEU A 1 189 ? 19.371 -16.181 -19.307 1.00 94.56 189 LEU A CA 1
ATOM 1517 C C . LEU A 1 189 ? 18.982 -14.695 -19.262 1.00 94.56 189 LEU A C 1
ATOM 1519 O O . LEU A 1 189 ? 19.585 -13.916 -18.526 1.00 94.56 189 LEU A O 1
ATOM 1523 N N . ILE A 1 190 ? 17.947 -14.293 -20.006 1.00 94.81 190 ILE A N 1
ATOM 1524 C CA . ILE A 1 190 ? 17.460 -12.909 -20.043 1.00 94.81 190 ILE A CA 1
ATOM 1525 C C . ILE A 1 190 ? 16.289 -12.775 -19.072 1.00 94.81 190 ILE A C 1
ATOM 1527 O O . ILE A 1 190 ? 15.126 -12.957 -19.435 1.00 94.81 190 ILE A O 1
ATOM 1531 N N . ARG A 1 191 ? 16.611 -12.451 -17.818 1.00 94.31 191 ARG A N 1
ATOM 1532 C CA . ARG A 1 191 ? 15.624 -12.346 -16.737 1.00 94.31 191 ARG A CA 1
ATOM 1533 C C . ARG A 1 191 ? 14.802 -11.056 -16.812 1.00 94.31 191 ARG A C 1
ATOM 1535 O O . ARG A 1 191 ? 15.257 -10.021 -17.301 1.00 94.31 191 ARG A O 1
ATOM 1542 N N . ARG A 1 192 ? 13.587 -11.138 -16.266 1.00 94.44 192 ARG A N 1
ATOM 1543 C CA . ARG A 1 192 ? 12.665 -10.010 -16.092 1.00 94.44 192 ARG A CA 1
ATOM 1544 C C . ARG A 1 192 ? 13.064 -9.152 -14.900 1.00 94.44 192 ARG A C 1
ATOM 1546 O O . ARG A 1 192 ? 13.335 -9.665 -13.812 1.00 94.44 192 ARG A O 1
ATOM 1553 N N . HIS A 1 193 ? 12.999 -7.844 -15.080 1.00 93.56 193 HIS A N 1
ATOM 1554 C CA . HIS A 1 193 ? 13.106 -6.844 -14.026 1.00 93.56 193 HIS A CA 1
ATOM 1555 C C . HIS A 1 193 ? 11.965 -5.847 -14.176 1.00 93.56 193 HIS A C 1
ATOM 1557 O O . HIS A 1 193 ? 11.385 -5.745 -15.245 1.00 93.56 193 HIS A O 1
ATOM 1563 N N . HIS A 1 194 ? 11.637 -5.107 -13.122 1.00 92.00 194 HIS A N 1
ATOM 1564 C CA . HIS A 1 194 ? 10.695 -3.997 -13.247 1.00 92.00 194 HIS A CA 1
ATOM 1565 C C . HIS A 1 194 ? 11.385 -2.708 -12.845 1.00 92.00 194 HIS A C 1
ATOM 1567 O O . HIS A 1 194 ? 12.131 -2.684 -11.862 1.00 92.00 194 HIS A O 1
ATOM 1573 N N . CYS A 1 195 ? 11.132 -1.650 -13.606 1.00 91.94 195 CYS A N 1
ATOM 1574 C CA . CYS A 1 195 ? 11.576 -0.315 -13.246 1.00 91.94 195 CYS A CA 1
ATOM 1575 C C . CYS A 1 195 ? 10.842 0.144 -11.981 1.00 91.94 195 CYS A C 1
ATOM 1577 O O . CYS A 1 195 ? 9.611 0.139 -11.944 1.00 91.94 195 CYS A O 1
ATOM 1579 N N . ARG A 1 196 ? 11.577 0.572 -10.947 1.00 89.00 196 ARG A N 1
ATOM 1580 C CA . ARG A 1 196 ? 10.958 1.072 -9.712 1.00 89.00 196 ARG A CA 1
ATOM 1581 C C . ARG A 1 196 ? 10.189 2.382 -9.921 1.00 89.00 196 ARG A C 1
ATOM 1583 O O . ARG A 1 196 ? 9.221 2.595 -9.203 1.00 89.00 196 ARG A O 1
ATOM 1590 N N . ASN A 1 197 ? 10.580 3.189 -10.912 1.00 87.56 197 ASN A N 1
ATOM 1591 C CA . ASN A 1 197 ? 9.981 4.493 -11.212 1.00 87.56 197 ASN A CA 1
ATOM 1592 C C . ASN A 1 197 ? 8.714 4.420 -12.078 1.00 87.56 197 ASN A C 1
ATOM 1594 O O . ASN A 1 197 ? 7.726 5.058 -11.747 1.00 87.56 197 ASN A O 1
ATOM 1598 N N . CYS A 1 198 ? 8.719 3.634 -13.162 1.00 89.50 198 CYS A N 1
ATOM 1599 C CA . CYS A 1 198 ? 7.584 3.565 -14.101 1.00 89.50 198 CYS A CA 1
ATOM 1600 C C . CYS A 1 198 ? 6.851 2.216 -14.120 1.00 89.50 198 CYS A C 1
ATOM 1602 O O . CYS A 1 198 ? 5.848 2.071 -14.805 1.00 89.50 198 CYS A O 1
ATOM 1604 N N . GLY A 1 199 ? 7.347 1.197 -13.412 1.00 91.31 199 GLY A N 1
ATOM 1605 C CA . GLY A 1 199 ? 6.679 -0.101 -13.300 1.00 91.31 199 GLY A CA 1
ATOM 1606 C C . GLY A 1 199 ? 6.822 -1.046 -14.501 1.00 91.31 199 GLY A C 1
ATOM 1607 O O . GLY A 1 199 ? 6.442 -2.206 -14.356 1.00 91.31 199 GLY A O 1
ATOM 1608 N N . LYS A 1 200 ? 7.394 -0.611 -15.635 1.00 92.94 200 LYS A N 1
ATOM 1609 C CA . LYS A 1 200 ? 7.596 -1.441 -16.844 1.00 92.94 200 LYS A CA 1
ATOM 1610 C C . LYS A 1 200 ? 8.485 -2.666 -16.598 1.00 92.94 200 LYS A C 1
ATOM 1612 O O . LYS A 1 200 ? 9.495 -2.562 -15.895 1.00 92.94 200 LYS A O 1
ATOM 1617 N N . CYS A 1 201 ? 8.149 -3.786 -17.232 1.00 94.25 201 CYS A N 1
ATOM 1618 C CA . CYS A 1 201 ? 8.906 -5.028 -17.327 1.00 94.25 201 CYS A CA 1
ATOM 1619 C C . CYS A 1 201 ? 10.044 -4.898 -18.357 1.00 94.25 201 CYS A C 1
ATOM 1621 O O . CYS A 1 201 ? 9.835 -4.732 -19.558 1.00 94.25 201 CYS A O 1
ATOM 1623 N N . VAL A 1 202 ? 11.286 -4.965 -17.889 1.00 96.56 202 VAL A N 1
ATOM 1624 C CA . VAL A 1 202 ? 12.499 -4.636 -18.646 1.00 96.56 202 VAL A CA 1
ATOM 1625 C C . VAL A 1 202 ? 13.586 -5.688 -18.442 1.00 96.56 202 VAL A C 1
ATOM 1627 O O . VAL A 1 202 ? 13.622 -6.382 -17.426 1.00 96.56 202 VAL A O 1
ATOM 1630 N N . CYS A 1 203 ? 14.494 -5.823 -19.407 1.00 97.25 203 CYS A N 1
ATOM 1631 C CA . CYS A 1 203 ? 15.676 -6.677 -19.275 1.00 97.25 203 CYS A CA 1
ATOM 1632 C C . CYS A 1 203 ? 16.816 -5.957 -18.539 1.00 97.25 203 CYS A C 1
ATOM 1634 O O . CYS A 1 203 ? 16.794 -4.738 -18.364 1.00 97.25 203 CYS A O 1
ATOM 1636 N N . GLY A 1 204 ? 17.835 -6.714 -18.116 1.00 96.25 2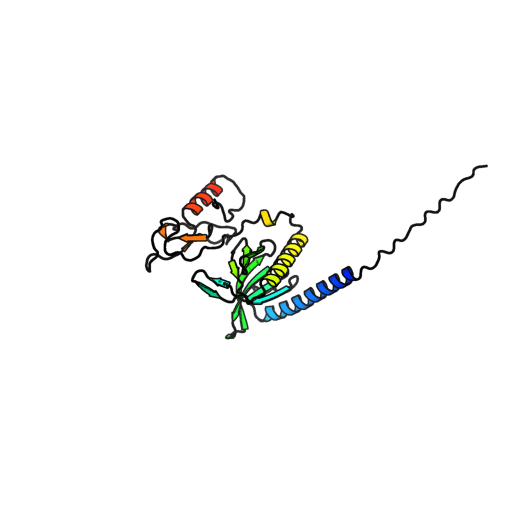04 GLY A N 1
ATOM 1637 C CA . GLY A 1 204 ? 18.965 -6.172 -17.352 1.00 96.25 204 GLY A CA 1
ATOM 1638 C C . GLY A 1 204 ? 19.740 -5.075 -18.092 1.00 96.25 204 GLY A C 1
ATOM 1639 O O . GLY A 1 204 ? 20.199 -4.133 -17.459 1.00 96.25 204 GLY A O 1
ATOM 1640 N N . THR A 1 205 ? 19.814 -5.143 -19.427 1.00 96.56 205 THR A N 1
ATOM 1641 C CA . THR A 1 205 ? 20.483 -4.132 -20.269 1.00 96.56 205 THR A CA 1
ATOM 1642 C C . THR A 1 205 ? 19.676 -2.842 -20.416 1.00 96.56 205 THR A C 1
ATOM 1644 O O . THR A 1 205 ? 20.249 -1.787 -20.650 1.00 96.56 205 THR A O 1
ATOM 1647 N N . CYS A 1 206 ? 18.350 -2.894 -20.273 1.00 97.06 206 CYS A N 1
ATOM 1648 C CA . CYS A 1 206 ? 17.492 -1.703 -20.296 1.00 97.06 206 CYS A CA 1
ATOM 1649 C C . CYS A 1 206 ? 17.278 -1.092 -18.905 1.00 97.06 206 CYS A C 1
ATOM 1651 O O . CYS A 1 206 ? 16.547 -0.111 -18.777 1.00 97.06 206 CYS A O 1
ATOM 1653 N N . ALA A 1 207 ? 17.866 -1.693 -17.869 1.00 94.75 207 ALA A N 1
ATOM 1654 C CA . ALA A 1 207 ? 17.772 -1.253 -16.485 1.00 94.75 207 ALA A CA 1
ATOM 1655 C C . ALA A 1 207 ? 19.062 -1.570 -15.725 1.00 94.75 207 ALA A C 1
ATOM 1657 O O . ALA A 1 207 ? 19.020 -2.229 -14.682 1.00 94.75 207 ALA A O 1
ATOM 1658 N N . PHE A 1 208 ? 20.212 -1.181 -16.281 1.00 91.75 208 PHE A N 1
ATOM 1659 C CA . PHE A 1 208 ? 21.516 -1.486 -15.682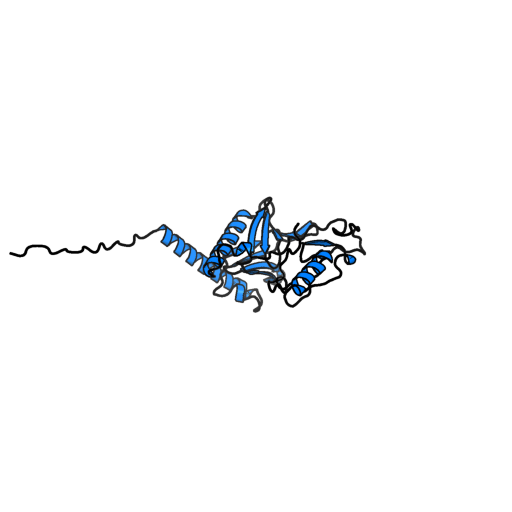 1.00 91.75 208 PHE A CA 1
ATOM 1660 C C . PHE A 1 208 ? 21.853 -0.545 -14.521 1.00 91.75 208 PHE A C 1
ATOM 1662 O O . PHE A 1 208 ? 22.571 -0.938 -13.601 1.00 91.75 208 PHE A O 1
ATOM 1669 N N . GLU A 1 209 ? 21.286 0.658 -14.522 1.00 87.88 209 GLU A N 1
ATOM 1670 C CA . GLU A 1 209 ? 21.527 1.652 -13.487 1.00 87.88 209 GLU A CA 1
ATOM 1671 C C . GLU A 1 209 ? 20.675 1.439 -12.234 1.00 87.88 209 GLU A C 1
ATOM 1673 O O . GLU A 1 209 ? 19.582 0.856 -12.247 1.00 87.88 209 GLU A O 1
ATOM 1678 N N . LYS A 1 210 ? 21.188 1.964 -11.121 1.00 88.50 210 LYS A N 1
ATOM 1679 C CA . LYS A 1 210 ? 20.423 2.130 -9.893 1.00 88.50 210 LYS A CA 1
ATOM 1680 C C . LYS A 1 210 ? 20.521 3.575 -9.435 1.00 88.50 210 LYS A C 1
ATOM 1682 O O . LYS A 1 210 ? 21.605 4.148 -9.434 1.00 88.50 210 LYS A O 1
ATOM 1687 N N . VAL A 1 211 ? 19.398 4.130 -9.006 1.00 85.12 211 VAL A N 1
ATOM 1688 C CA . VAL A 1 211 ? 19.282 5.522 -8.561 1.00 85.12 211 VAL A CA 1
ATOM 1689 C C . VAL A 1 211 ? 18.715 5.569 -7.151 1.00 85.12 211 VAL A C 1
ATOM 1691 O O . VAL A 1 211 ? 17.953 4.688 -6.750 1.00 85.12 211 VAL A O 1
ATOM 1694 N N . ARG A 1 212 ? 19.092 6.586 -6.376 1.00 81.12 212 ARG A N 1
ATOM 1695 C CA . ARG A 1 212 ? 18.461 6.843 -5.079 1.00 81.12 212 ARG A CA 1
ATOM 1696 C C . ARG A 1 212 ? 17.014 7.286 -5.336 1.00 81.12 212 ARG A C 1
ATOM 1698 O O . ARG A 1 212 ? 16.768 8.087 -6.236 1.00 81.12 212 ARG A O 1
ATOM 1705 N N . MET A 1 213 ? 16.068 6.706 -4.610 1.00 75.56 213 MET A N 1
ATOM 1706 C CA . MET A 1 213 ? 14.654 7.072 -4.678 1.00 75.56 213 MET A CA 1
ATOM 1707 C C . MET A 1 213 ? 14.186 7.291 -3.249 1.00 75.56 213 MET A C 1
ATOM 1709 O O . MET A 1 213 ? 13.883 6.325 -2.542 1.00 75.56 213 MET A O 1
ATOM 1713 N N . ASP A 1 214 ? 14.181 8.550 -2.832 1.00 68.38 214 ASP A N 1
ATOM 1714 C CA . ASP A 1 214 ? 14.011 8.942 -1.432 1.00 68.38 214 ASP A CA 1
ATOM 1715 C C . ASP A 1 214 ? 12.628 8.500 -0.918 1.00 68.38 214 ASP A C 1
ATOM 1717 O O . ASP A 1 214 ? 12.511 7.965 0.182 1.00 68.38 214 ASP A O 1
ATOM 1721 N N . ALA A 1 215 ? 11.616 8.535 -1.794 1.00 64.50 215 ALA A N 1
ATOM 1722 C CA . ALA A 1 215 ? 10.266 8.035 -1.531 1.00 64.50 215 ALA A CA 1
ATOM 1723 C C . ALA A 1 215 ? 10.157 6.496 -1.373 1.00 64.50 215 ALA A C 1
ATOM 1725 O O . ALA A 1 215 ? 9.162 5.988 -0.862 1.00 64.50 215 ALA A O 1
ATOM 1726 N N . VAL A 1 216 ? 11.155 5.713 -1.810 1.00 65.12 216 VAL A N 1
ATOM 1727 C CA . VAL A 1 216 ? 11.178 4.242 -1.640 1.00 65.12 216 VAL A CA 1
ATOM 1728 C C . VAL A 1 216 ? 11.960 3.859 -0.390 1.00 65.12 216 VAL A C 1
ATOM 1730 O O . VAL A 1 216 ? 11.508 3.062 0.432 1.00 65.12 216 VAL A O 1
ATOM 1733 N N . ASN A 1 217 ? 13.213 4.307 -0.355 1.00 67.69 217 ASN A N 1
ATOM 1734 C CA . ASN A 1 217 ? 14.186 4.024 0.680 1.00 67.69 217 ASN A CA 1
ATOM 1735 C C . ASN A 1 217 ? 15.393 4.933 0.449 1.00 67.69 217 ASN A C 1
ATOM 1737 O O . ASN A 1 217 ? 16.196 4.694 -0.458 1.00 67.69 217 ASN A O 1
ATOM 1741 N N . ASP A 1 218 ? 15.550 5.914 1.326 1.00 67.50 218 ASP A N 1
ATOM 1742 C CA . ASP A 1 218 ? 16.595 6.924 1.217 1.00 67.50 218 ASP A CA 1
ATOM 1743 C C . ASP A 1 218 ? 18.030 6.369 1.373 1.00 67.50 218 ASP A C 1
ATOM 1745 O O . ASP A 1 218 ? 19.007 7.006 0.992 1.00 67.50 218 ASP A O 1
ATOM 1749 N N . SER A 1 219 ? 18.184 5.142 1.875 1.00 68.00 219 SER A N 1
ATOM 1750 C CA . SER A 1 219 ? 19.487 4.484 2.064 1.00 68.00 219 SER A CA 1
ATOM 1751 C C . SER A 1 219 ? 19.864 3.491 0.955 1.00 68.00 219 SER A C 1
ATOM 1753 O O . SER A 1 219 ? 20.987 2.986 0.938 1.00 68.00 219 SER A O 1
ATOM 1755 N N . LYS A 1 220 ? 18.948 3.158 0.028 1.00 76.25 220 LYS A N 1
ATOM 1756 C CA . LYS A 1 220 ? 19.158 2.078 -0.957 1.00 76.25 220 LYS A CA 1
ATOM 1757 C C . LYS A 1 220 ? 18.892 2.517 -2.389 1.00 76.25 220 LYS A C 1
ATOM 1759 O O . LYS A 1 220 ? 17.777 2.891 -2.742 1.00 76.25 220 LYS A O 1
ATOM 1764 N N . LEU A 1 221 ? 19.885 2.303 -3.254 1.00 85.44 221 LEU A N 1
ATOM 1765 C CA . LEU A 1 221 ? 19.740 2.490 -4.696 1.00 85.44 221 LEU A CA 1
ATOM 1766 C C . LEU A 1 221 ? 18.738 1.487 -5.292 1.00 85.44 221 LEU A C 1
ATOM 1768 O O . LEU A 1 221 ? 18.861 0.271 -5.114 1.00 85.44 221 LEU A O 1
ATOM 1772 N N . GLN A 1 222 ? 17.769 2.003 -6.043 1.00 87.56 222 GLN A N 1
ATOM 1773 C CA . GLN A 1 222 ? 16.703 1.248 -6.687 1.00 87.56 222 GLN A CA 1
ATOM 1774 C C . GLN A 1 222 ? 16.972 1.080 -8.177 1.00 87.56 222 GLN A C 1
ATOM 1776 O O . GLN A 1 222 ? 17.418 2.004 -8.851 1.00 87.56 222 GLN A O 1
ATOM 1781 N N . ARG A 1 223 ? 16.663 -0.106 -8.707 1.00 91.81 223 ARG A N 1
ATOM 1782 C CA . ARG A 1 223 ? 16.761 -0.366 -10.146 1.00 91.81 223 ARG A CA 1
ATOM 1783 C C . ARG A 1 223 ? 15.677 0.410 -10.889 1.00 91.81 223 ARG A C 1
ATOM 1785 O O . ARG A 1 223 ? 14.488 0.242 -10.613 1.00 91.81 223 ARG A O 1
ATOM 1792 N N . VAL A 1 224 ? 16.089 1.177 -11.886 1.00 92.62 224 VAL A N 1
ATOM 1793 C CA . VAL A 1 224 ? 15.202 1.887 -12.810 1.00 92.62 224 VAL A CA 1
ATOM 1794 C C . VAL A 1 224 ? 15.613 1.568 -14.242 1.00 92.62 224 VAL A C 1
ATOM 1796 O O . VAL A 1 224 ? 16.7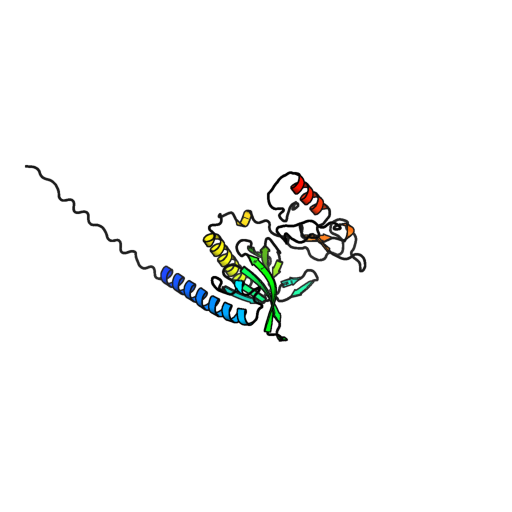31 1.115 -14.478 1.00 92.62 224 VAL A O 1
ATOM 1799 N N . CYS A 1 225 ? 14.702 1.737 -15.197 1.00 95.06 225 CYS A N 1
ATOM 1800 C CA . CYS A 1 225 ? 15.091 1.657 -16.595 1.00 95.06 225 CYS A CA 1
ATOM 1801 C C . CYS A 1 225 ? 15.931 2.871 -16.996 1.00 95.06 225 CYS A C 1
ATOM 1803 O O . CYS A 1 225 ? 15.836 3.920 -16.360 1.00 95.06 225 CYS A O 1
ATOM 1805 N N . ASN A 1 226 ? 16.713 2.728 -18.065 1.00 94.00 226 ASN A N 1
ATOM 1806 C CA . ASN A 1 226 ? 17.661 3.755 -18.504 1.00 94.00 226 ASN A CA 1
ATOM 1807 C C . ASN A 1 226 ? 16.956 5.095 -18.782 1.00 94.00 226 ASN A C 1
ATOM 1809 O O . ASN A 1 226 ? 17.415 6.125 -18.307 1.00 94.00 226 ASN A O 1
ATOM 1813 N N . VAL A 1 227 ? 15.771 5.055 -19.408 1.00 92.19 227 VAL A N 1
ATOM 1814 C CA . VAL A 1 227 ? 14.932 6.245 -19.652 1.00 92.19 227 VAL A CA 1
ATOM 1815 C C . VAL A 1 227 ? 14.602 6.975 -18.347 1.00 92.19 227 VAL A C 1
ATOM 1817 O O . VAL A 1 227 ? 14.786 8.179 -18.231 1.00 92.19 227 VAL A O 1
ATOM 1820 N N . CYS A 1 228 ? 14.146 6.253 -17.318 1.00 90.81 228 CYS A N 1
ATOM 1821 C CA . CYS A 1 228 ? 13.854 6.879 -16.029 1.00 90.81 228 CYS A CA 1
ATOM 1822 C C . CYS A 1 228 ? 15.121 7.357 -15.315 1.00 90.81 228 CYS A C 1
ATOM 1824 O O . CYS A 1 228 ? 15.062 8.337 -14.582 1.00 90.81 228 CYS A O 1
ATOM 1826 N N . ALA A 1 229 ? 16.247 6.665 -15.491 1.00 90.25 229 ALA A N 1
ATOM 1827 C CA . ALA A 1 229 ? 17.504 7.062 -14.876 1.00 90.25 229 ALA A CA 1
ATOM 1828 C C . ALA A 1 229 ? 17.990 8.413 -15.416 1.00 90.25 229 ALA A C 1
ATOM 1830 O O . ALA A 1 229 ? 18.386 9.269 -14.628 1.00 90.25 229 ALA A O 1
ATOM 1831 N N . GLU A 1 230 ? 17.902 8.623 -16.731 1.00 89.19 230 GLU A N 1
ATOM 1832 C CA . GLU A 1 230 ? 18.246 9.889 -17.387 1.00 89.19 230 GLU A CA 1
ATOM 1833 C C . GLU A 1 230 ? 17.400 11.044 -16.851 1.00 89.19 230 GLU A C 1
ATOM 1835 O O . GLU A 1 230 ? 17.953 12.040 -16.385 1.00 89.19 230 GLU A O 1
ATOM 1840 N N . VAL A 1 231 ? 16.074 10.877 -16.811 1.00 86.50 231 VAL A N 1
ATOM 1841 C CA . VAL A 1 231 ? 15.177 11.923 -16.303 1.00 86.50 231 VAL A CA 1
ATOM 1842 C C . VAL A 1 231 ? 15.452 12.233 -14.828 1.00 86.50 231 VAL A C 1
ATOM 1844 O O . VAL A 1 231 ? 15.584 13.393 -14.446 1.00 86.50 231 VAL A O 1
ATOM 1847 N N . LEU A 1 232 ? 15.609 11.208 -13.985 1.00 82.56 232 LEU A N 1
ATOM 1848 C CA . LEU A 1 232 ? 15.873 11.406 -12.556 1.00 82.56 232 LEU A CA 1
ATOM 1849 C C . LEU A 1 232 ? 17.222 12.092 -12.297 1.00 82.56 232 LEU A C 1
ATOM 1851 O O . LEU A 1 232 ? 17.350 12.841 -11.328 1.00 82.56 232 LEU A O 1
ATOM 1855 N N . LYS A 1 233 ? 18.236 11.854 -13.137 1.00 83.00 233 LYS A N 1
ATOM 1856 C CA . LYS A 1 233 ? 19.522 12.564 -13.062 1.00 83.00 233 LYS A CA 1
ATOM 1857 C C . LYS A 1 233 ? 19.397 14.012 -13.533 1.00 83.00 233 LYS A C 1
ATOM 1859 O O . LYS A 1 233 ? 19.946 14.893 -12.876 1.00 83.00 233 LYS A O 1
ATOM 1864 N N . ALA A 1 234 ? 18.667 14.262 -14.621 1.00 81.56 234 ALA A N 1
ATOM 1865 C CA . ALA A 1 234 ? 18.429 15.611 -15.131 1.00 81.56 234 ALA A CA 1
ATOM 1866 C C . ALA A 1 234 ? 17.708 16.483 -14.090 1.00 81.56 234 ALA A C 1
ATOM 1868 O O . ALA A 1 234 ? 18.154 17.594 -13.805 1.00 81.56 234 ALA A O 1
ATOM 1869 N N . ASN A 1 235 ? 16.681 15.937 -13.431 1.00 76.00 235 ASN A N 1
ATOM 1870 C CA . ASN A 1 235 ? 15.950 16.635 -12.370 1.00 76.00 235 ASN A CA 1
ATOM 1871 C C . ASN A 1 235 ? 16.861 17.024 -11.190 1.00 76.00 235 ASN A C 1
ATOM 1873 O O . ASN A 1 235 ? 16.740 18.127 -10.663 1.00 76.00 235 ASN A O 1
ATOM 1877 N N . ARG A 1 236 ? 17.825 16.165 -10.817 1.00 74.25 236 ARG A N 1
ATOM 1878 C CA . ARG A 1 236 ? 18.830 16.478 -9.779 1.00 74.25 236 ARG A CA 1
ATOM 1879 C C . ARG A 1 236 ? 19.770 17.607 -10.193 1.00 74.25 236 ARG A C 1
ATOM 1881 O O . ARG A 1 236 ? 20.110 18.446 -9.367 1.00 74.25 236 ARG A O 1
ATOM 1888 N N . ALA A 1 237 ? 20.219 17.605 -11.447 1.00 70.56 237 ALA A N 1
ATOM 1889 C CA . ALA A 1 237 ? 21.159 18.601 -11.956 1.00 70.56 237 ALA A CA 1
ATOM 1890 C C . ALA A 1 237 ? 20.513 19.989 -12.123 1.00 70.56 237 ALA A C 1
ATOM 1892 O O . ALA A 1 237 ? 21.196 20.998 -11.983 1.00 70.56 237 ALA A O 1
ATOM 1893 N N . GLY A 1 238 ? 19.203 20.042 -12.383 1.00 65.50 238 GLY A N 1
ATOM 1894 C CA . GLY A 1 238 ? 18.449 21.282 -12.588 1.00 65.50 238 GLY A CA 1
ATOM 1895 C C . GLY A 1 238 ? 18.099 22.073 -11.323 1.00 65.50 238 GLY A C 1
ATOM 1896 O O . GLY A 1 238 ? 17.403 23.076 -11.427 1.00 65.50 238 GLY A O 1
ATOM 1897 N N . GLY A 1 239 ? 18.528 21.644 -10.130 1.00 55.06 239 GLY A N 1
ATOM 1898 C CA . GLY A 1 239 ? 18.286 22.386 -8.884 1.00 55.06 239 GLY A CA 1
ATOM 1899 C C . GLY A 1 239 ? 16.828 22.401 -8.402 1.00 55.06 239 GLY A C 1
ATOM 1900 O O . GLY A 1 239 ? 16.516 23.104 -7.442 1.00 55.06 239 GLY A O 1
ATOM 1901 N N . TYR A 1 240 ? 15.935 21.611 -9.010 1.00 51.94 240 TYR A N 1
ATOM 1902 C CA . TYR A 1 240 ? 14.589 21.383 -8.486 1.00 51.94 240 TYR A CA 1
ATOM 1903 C C . TYR A 1 240 ? 14.693 20.529 -7.216 1.00 51.94 240 TYR A C 1
ATOM 1905 O O . TYR A 1 240 ? 14.658 19.304 -7.263 1.00 51.94 240 TYR A O 1
ATOM 1913 N N . GLY A 1 241 ? 14.854 21.189 -6.067 1.00 44.97 241 GLY A N 1
ATOM 1914 C CA . GLY A 1 241 ? 14.948 20.580 -4.733 1.00 44.97 241 GLY A CA 1
ATOM 1915 C C . GLY A 1 241 ? 13.645 19.967 -4.201 1.00 44.97 241 GLY A C 1
ATOM 1916 O O . GLY A 1 241 ? 13.514 19.791 -2.992 1.00 44.97 241 GLY A O 1
ATOM 1917 N N . GLY A 1 242 ? 12.679 19.669 -5.073 1.00 43.06 242 GLY A N 1
ATOM 1918 C CA . GLY A 1 242 ? 11.510 18.857 -4.738 1.00 43.06 242 GLY A CA 1
ATOM 1919 C C . GLY A 1 242 ? 11.884 17.379 -4.803 1.00 43.06 242 GLY A C 1
ATOM 1920 O O . GLY A 1 242 ? 12.667 16.986 -5.667 1.00 43.06 242 GLY A O 1
ATOM 1921 N N . GLY A 1 243 ? 11.375 16.575 -3.867 1.00 47.03 243 GLY A N 1
ATOM 1922 C CA . GLY A 1 243 ? 11.644 15.138 -3.793 1.00 47.03 243 GLY A CA 1
ATOM 1923 C C . GLY A 1 243 ? 11.534 14.463 -5.161 1.00 47.03 243 GLY A C 1
ATOM 1924 O O . GLY A 1 243 ? 10.700 14.811 -5.985 1.00 47.03 243 GLY A O 1
ATOM 1925 N N . LEU A 1 244 ? 12.435 13.524 -5.446 1.00 52.16 244 LEU A N 1
ATOM 1926 C CA . LEU A 1 244 ? 12.395 12.779 -6.702 1.00 52.16 244 LEU A CA 1
ATOM 1927 C C . LEU A 1 244 ? 11.334 11.696 -6.596 1.00 52.16 244 LEU A C 1
ATOM 1929 O O . LEU A 1 244 ? 11.630 10.525 -6.324 1.00 52.16 244 LEU A O 1
ATOM 1933 N N . GLY A 1 245 ? 10.102 12.130 -6.792 1.00 51.97 245 GLY A N 1
ATOM 1934 C CA . GLY A 1 245 ? 8.947 11.280 -6.874 1.00 51.97 245 GLY A CA 1
ATOM 1935 C C . GLY A 1 245 ? 8.998 10.284 -7.996 1.00 51.97 245 GLY A C 1
ATOM 1936 O O . GLY A 1 245 ? 9.711 10.409 -8.997 1.00 51.97 245 GLY A O 1
ATOM 1937 N N . TYR A 1 246 ? 8.160 9.278 -7.828 1.00 53.22 246 TYR A N 1
ATOM 1938 C CA . TYR A 1 246 ? 7.786 8.410 -8.920 1.00 53.22 246 TYR A CA 1
ATOM 1939 C C . TYR A 1 246 ? 7.074 9.228 -9.993 1.00 53.22 246 TYR A C 1
ATOM 1941 O O . TYR A 1 246 ? 6.296 10.122 -9.682 1.00 53.22 246 TYR A O 1
ATOM 1949 N N . GLY A 1 247 ? 7.294 8.882 -11.258 1.00 46.53 247 GLY A N 1
ATOM 1950 C CA . GLY A 1 247 ? 6.464 9.425 -12.334 1.00 46.53 247 GLY A CA 1
ATOM 1951 C C . GLY A 1 247 ? 7.069 10.565 -13.143 1.00 46.53 247 GLY A C 1
ATOM 1952 O O . GLY A 1 247 ? 6.338 11.209 -13.881 1.00 46.53 247 GLY A O 1
ATOM 1953 N N . ALA A 1 248 ? 8.395 10.724 -13.174 1.00 36.50 248 ALA A N 1
ATOM 1954 C CA . ALA A 1 248 ? 9.033 11.617 -14.151 1.00 36.50 248 ALA A CA 1
ATOM 1955 C C . ALA A 1 248 ? 8.853 11.199 -15.641 1.00 36.50 248 ALA A C 1
ATOM 1957 O O . ALA A 1 248 ? 9.529 11.723 -16.510 1.00 36.50 248 ALA A O 1
ATOM 1958 N N . VAL A 1 249 ? 7.974 10.242 -15.958 1.00 32.56 249 VAL A N 1
ATOM 1959 C CA . VAL A 1 249 ? 7.518 9.927 -17.323 1.00 32.56 249 VAL A CA 1
ATOM 1960 C C . VAL A 1 249 ? 6.214 9.127 -17.233 1.00 32.56 249 VAL A C 1
ATOM 1962 O O . VAL A 1 249 ? 6.233 7.899 -17.103 1.00 32.56 249 VAL A O 1
ATOM 1965 N N . ALA A 1 250 ? 5.081 9.820 -17.297 1.00 25.81 250 ALA A N 1
ATOM 1966 C CA . ALA A 1 250 ? 3.786 9.238 -17.628 1.00 25.81 250 ALA A CA 1
ATOM 1967 C C . ALA A 1 250 ? 3.108 10.136 -18.675 1.00 25.81 250 ALA A C 1
ATOM 1969 O O . ALA A 1 250 ? 2.338 11.018 -18.319 1.00 25.81 250 ALA A O 1
ATOM 1970 N N . TRP A 1 251 ? 3.430 9.819 -19.937 1.00 29.77 251 TRP A N 1
ATOM 1971 C CA . TRP A 1 251 ? 2.968 10.395 -21.210 1.00 29.77 251 TRP A CA 1
ATOM 1972 C C . TRP A 1 251 ? 3.476 11.797 -21.537 1.00 29.77 251 TRP A C 1
ATOM 1974 O O . TRP A 1 251 ? 3.010 12.779 -20.930 1.00 29.77 251 TRP A O 1
#